Protein AF-0000000082585499 (afdb_homodimer)

Secondary structure (DSSP, 8-state):
-HHHHHHHHHHHHHHHHHHHHHHHHHTT----HHHHHHHHT--HHHHHHH-SSHHHHHHHHHHHHHHHHHHHH--HHHHHHTHHHHHHHHHHHTHHHHHHHHHTT-THHHHHHHHHHHS-TT--HHHHHHHHHHHHHHHHHHHHHHHTTT-S-HHHHHHHHHHHHHHHH--/-HHHHHHHHHHHHHHHHHHHHHHHHHTT----HHHHHHHHT--HHHHHHH-SSHHHHHHHHHHHHHHHHHHHH--HHHHHHTHHHHHHHHHHHTHHHHHHHHHTT-THHHHHHHHHHHS-TT--HHHHHHHHHHHHHHHHHHHHHHHTTT-S-HHHHHHHHHHHHHHHH--

InterPro domains:
  IPR007737 Mga helix-turn-helix domain [PF05043] (6-58)
  IPR009057 Homedomain-like superfamily [SSF46689] (12-69)

Structure (mmCIF, N/CA/C/O backbone):
data_AF-0000000082585499-model_v1
#
loop_
_entity.id
_entity.type
_entity.pdbx_description
1 polymer 'TetR/AcrR family transcriptional regulator'
#
loop_
_atom_site.group_PDB
_atom_site.id
_atom_site.type_symbol
_atom_site.label_atom_id
_atom_site.label_alt_id
_atom_site.label_comp_id
_atom_site.label_asym_id
_atom_site.label_entity_id
_atom_site.label_seq_id
_atom_site.pdbx_PDB_ins_code
_atom_site.Cartn_x
_atom_site.Cartn_y
_atom_site.Cartn_z
_atom_site.occupancy
_atom_site.B_iso_or_equiv
_atom_site.auth_seq_id
_atom_site.auth_comp_id
_atom_site.auth_asym_id
_atom_site.auth_atom_id
_atom_site.pdbx_PDB_model_num
ATOM 1 N N . MET A 1 1 ? -2.586 37.562 -11.312 1 49.62 1 MET A N 1
ATOM 2 C CA . MET A 1 1 ? -3.148 37.781 -9.984 1 49.62 1 MET A CA 1
ATOM 3 C C . MET A 1 1 ? -4.379 36.906 -9.773 1 49.62 1 MET A C 1
ATOM 5 O O . MET A 1 1 ? -4.637 36.438 -8.664 1 49.62 1 MET A O 1
ATOM 9 N N . LYS A 1 2 ? -5.168 36.781 -10.891 1 56.84 2 LYS A N 1
ATOM 10 C CA . LYS A 1 2 ? -6.395 36 -10.844 1 56.84 2 LYS A CA 1
ATOM 11 C C . LYS A 1 2 ? -6.09 34.5 -10.672 1 56.84 2 LYS A C 1
ATOM 13 O O . LYS A 1 2 ? -6.77 33.812 -9.914 1 56.84 2 LYS A O 1
ATOM 18 N N . ASN A 1 3 ? -5.012 34.188 -11.078 1 61.19 3 ASN A N 1
ATOM 19 C CA . ASN A 1 3 ? -4.637 32.75 -11.078 1 61.19 3 ASN A CA 1
ATOM 20 C C . ASN A 1 3 ? -4.105 32.344 -9.711 1 61.19 3 ASN A C 1
ATOM 22 O O . ASN A 1 3 ? -4.398 31.234 -9.25 1 61.19 3 ASN A O 1
ATOM 26 N N . LYS A 1 4 ? -3.447 33.219 -9.047 1 66.44 4 LYS A N 1
ATOM 27 C CA . LYS A 1 4 ? -2.922 32.938 -7.711 1 66.44 4 LYS A CA 1
ATOM 28 C C . LYS A 1 4 ? -4.035 32.938 -6.668 1 66.44 4 LYS A C 1
ATOM 30 O O . LYS A 1 4 ? -4.059 32.125 -5.762 1 66.44 4 LYS A O 1
ATOM 35 N N . ARG A 1 5 ? -4.84 33.906 -6.746 1 65.88 5 ARG A N 1
ATOM 36 C CA . ARG A 1 5 ? -5.98 34 -5.84 1 65.88 5 ARG A CA 1
ATOM 37 C C . ARG A 1 5 ? -6.863 32.781 -5.938 1 65.88 5 ARG A C 1
ATOM 39 O O . ARG A 1 5 ? -7.309 32.25 -4.922 1 65.88 5 ARG A O 1
ATOM 46 N N . ASN A 1 6 ? -7.086 32.375 -7.199 1 67.5 6 ASN A N 1
ATOM 47 C CA . ASN A 1 6 ? -7.871 31.156 -7.414 1 67.5 6 ASN A CA 1
ATOM 48 C C . ASN A 1 6 ? -7.199 29.938 -6.801 1 67.5 6 ASN A C 1
ATOM 50 O O . ASN A 1 6 ? -7.867 29.062 -6.23 1 67.5 6 ASN A O 1
ATOM 54 N N . GLU A 1 7 ? -5.926 29.984 -6.992 1 71.75 7 GLU A N 1
ATOM 55 C CA . GLU A 1 7 ? -5.16 28.891 -6.406 1 71.75 7 GLU A CA 1
ATOM 56 C C . GLU A 1 7 ? -5.219 28.938 -4.879 1 71.75 7 GLU A C 1
ATOM 58 O O . GLU A 1 7 ? -5.328 27.891 -4.227 1 71.75 7 GLU A O 1
ATOM 63 N N . ASP A 1 8 ? -5.18 30.125 -4.434 1 74.06 8 ASP A N 1
ATOM 64 C CA . ASP A 1 8 ? -5.262 30.312 -2.988 1 74.06 8 ASP A CA 1
ATOM 65 C C . ASP A 1 8 ? -6.637 29.906 -2.459 1 74.06 8 ASP A C 1
ATOM 67 O O . ASP A 1 8 ? -6.738 29.266 -1.407 1 74.06 8 ASP A O 1
ATOM 71 N N . LEU A 1 9 ? -7.637 30.312 -3.117 1 72.69 9 LEU A N 1
ATOM 72 C CA . LEU A 1 9 ? -8.992 29.938 -2.734 1 72.69 9 LEU A CA 1
ATOM 73 C C . LEU A 1 9 ? -9.195 28.438 -2.816 1 72.69 9 LEU A C 1
ATOM 75 O O . LEU A 1 9 ? -9.844 27.844 -1.953 1 72.69 9 LEU A O 1
ATOM 79 N N . ASN A 1 10 ? -8.641 27.938 -3.812 1 80.62 10 ASN A N 1
ATOM 80 C CA . ASN A 1 10 ? -8.711 26.484 -3.957 1 80.62 10 ASN A CA 1
ATOM 81 C C . ASN A 1 10 ? -8.008 25.766 -2.809 1 80.62 10 ASN A C 1
ATOM 83 O O . ASN A 1 10 ? -8.516 24.766 -2.289 1 80.62 10 ASN A O 1
ATOM 87 N N . ASN A 1 11 ? -6.996 26.438 -2.426 1 89.12 11 ASN A N 1
ATOM 88 C CA . ASN A 1 11 ? -6.246 25.828 -1.334 1 89.12 11 ASN A CA 1
ATOM 89 C C . ASN A 1 11 ? -7 25.922 -0.012 1 89.12 11 ASN A C 1
ATOM 91 O O . ASN A 1 11 ? -7.008 24.969 0.773 1 89.12 11 ASN A O 1
ATOM 95 N N . LEU A 1 12 ? -7.695 27.016 0.136 1 93 12 LEU A N 1
ATOM 96 C CA . LEU A 1 12 ? -8.469 27.188 1.36 1 93 12 LEU A CA 1
ATOM 97 C C . LEU A 1 12 ? -9.641 26.219 1.4 1 93 12 LEU A C 1
ATOM 99 O O . LEU A 1 12 ? -9.953 25.656 2.453 1 93 12 LEU A O 1
ATOM 103 N N . THR A 1 13 ? -10.281 26.078 0.293 1 96.62 13 THR A N 1
ATOM 104 C CA . THR A 1 13 ? -11.398 25.141 0.199 1 96.62 13 THR A CA 1
ATOM 105 C C . THR A 1 13 ? -10.938 23.719 0.454 1 96.62 13 THR A C 1
ATOM 107 O O . THR A 1 13 ? -11.547 22.984 1.238 1 96.62 13 THR A O 1
ATOM 110 N N . LYS A 1 14 ? -9.852 23.375 -0.131 1 97.81 14 LYS A N 1
ATOM 111 C CA . LYS A 1 14 ? -9.305 22.031 0.065 1 97.81 14 LYS A CA 1
ATOM 112 C C . LYS A 1 14 ? -8.938 21.797 1.527 1 97.81 14 LYS A C 1
ATOM 114 O O . LYS A 1 14 ? -9.195 20.719 2.072 1 97.81 14 LYS A O 1
ATOM 119 N N . GLU A 1 15 ? -8.359 22.797 2.053 1 97.81 15 GLU A N 1
ATOM 120 C CA . GLU A 1 15 ? -7.969 22.688 3.455 1 97.81 15 GLU A CA 1
ATOM 121 C C . GLU A 1 15 ? -9.195 22.531 4.355 1 97.81 15 GLU A C 1
ATOM 123 O O . GLU A 1 15 ? -9.195 21.703 5.27 1 97.81 15 GLU A O 1
ATOM 128 N N . SER A 1 16 ? -10.227 23.281 4.051 1 98 16 SER A N 1
ATOM 129 C CA . SER A 1 16 ? -11.445 23.219 4.852 1 98 16 SER A CA 1
ATOM 130 C C . SER A 1 16 ? -12.109 21.859 4.73 1 98 16 SER A C 1
ATOM 132 O O . SER A 1 16 ? -12.531 21.281 5.734 1 98 16 SER A O 1
ATOM 134 N N . ILE A 1 17 ? -12.133 21.344 3.578 1 98.38 17 ILE A N 1
ATOM 135 C CA . ILE A 1 17 ? -12.766 20.062 3.324 1 98.38 17 ILE A CA 1
ATOM 136 C C . ILE A 1 17 ? -11.961 18.953 3.998 1 98.38 17 ILE A C 1
ATOM 138 O O . ILE A 1 17 ? -12.523 18.078 4.676 1 98.38 17 ILE A O 1
ATOM 142 N N . SER A 1 18 ? -10.695 19.016 3.85 1 98.31 18 SER A N 1
ATOM 143 C CA . SER A 1 18 ? -9.844 17.969 4.402 1 98.31 18 SER A CA 1
ATOM 144 C C . SER A 1 18 ? -9.867 17.984 5.926 1 98.31 18 SER A C 1
ATOM 146 O O . SER A 1 18 ? -9.875 16.938 6.566 1 98.31 18 SER A O 1
ATOM 148 N N . LEU A 1 19 ? -9.867 19.188 6.48 1 97.75 19 LEU A N 1
ATOM 149 C CA . LEU A 1 19 ? -9.969 19.312 7.934 1 97.75 19 LEU A CA 1
ATOM 150 C C . LEU A 1 19 ? -11.32 18.797 8.43 1 97.75 19 LEU A C 1
ATOM 152 O O . LEU A 1 19 ? -11.391 18.141 9.477 1 97.75 19 LEU A O 1
ATOM 156 N N . ALA A 1 20 ? -12.344 19.078 7.727 1 97.62 20 ALA A N 1
ATOM 157 C CA . ALA A 1 20 ? -13.672 18.578 8.078 1 97.62 20 ALA A CA 1
ATOM 158 C C . ALA A 1 20 ? -13.703 17.047 8.078 1 97.62 20 ALA A C 1
ATOM 160 O O . ALA A 1 20 ? -14.219 16.438 9.016 1 97.62 20 ALA A O 1
ATOM 161 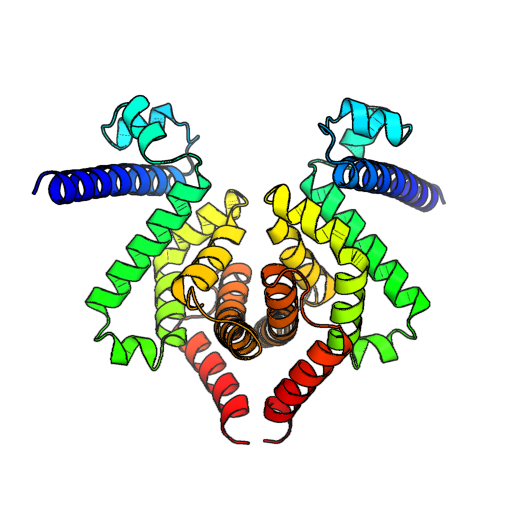N N . TYR A 1 21 ? -13.203 16.453 7.059 1 97.56 21 TYR A N 1
ATOM 162 C CA . TYR A 1 21 ? -13.156 14.992 6.977 1 97.56 21 TYR A CA 1
ATOM 163 C C . TYR A 1 21 ? -12.359 14.406 8.133 1 97.56 21 TYR A C 1
ATOM 165 O O . TYR A 1 21 ? -12.781 13.422 8.75 1 97.56 21 TYR A O 1
ATOM 173 N N . TYR A 1 22 ? -11.227 15.062 8.375 1 96.94 22 TYR A N 1
ATOM 174 C CA . TYR A 1 22 ? -10.367 14.648 9.477 1 96.94 22 TYR A CA 1
ATOM 175 C C . TYR A 1 22 ? -11.141 14.617 10.789 1 96.94 22 TYR A C 1
ATOM 177 O O . TYR A 1 22 ? -11.094 13.625 11.516 1 96.94 22 TYR A O 1
ATOM 185 N N . LYS A 1 23 ? -11.844 15.641 11.047 1 96.81 23 LYS A N 1
ATOM 186 C CA . LYS A 1 23 ? -12.594 15.758 12.297 1 96.81 23 LYS A CA 1
ATOM 187 C C . LYS A 1 23 ? -13.711 14.719 12.367 1 96.81 23 LYS A C 1
ATOM 189 O O . LYS A 1 23 ? -13.922 14.102 13.414 1 96.81 23 LYS A O 1
ATOM 194 N N . LEU A 1 24 ? -14.375 14.516 11.297 1 96.38 24 LEU A N 1
ATOM 195 C CA . LEU A 1 24 ? -15.445 13.531 11.25 1 96.38 24 LEU A CA 1
ATOM 196 C C . LEU A 1 24 ? -14.898 12.125 11.445 1 96.38 24 LEU A C 1
ATOM 198 O O . LEU A 1 24 ? -15.508 11.305 12.141 1 96.38 24 LEU A O 1
ATOM 202 N N . LEU A 1 25 ? -13.82 11.883 10.844 1 95.75 25 LEU A N 1
ATOM 203 C CA . LEU A 1 25 ? -13.195 10.57 10.945 1 95.75 25 LEU A CA 1
ATOM 204 C C . LEU A 1 25 ? -12.805 10.266 12.391 1 95.75 25 LEU A C 1
ATOM 206 O O . LEU A 1 25 ? -13.023 9.148 12.867 1 95.75 25 LEU A O 1
ATOM 210 N N . LEU A 1 26 ? -12.266 11.203 13.023 1 95.25 26 LEU A N 1
ATOM 211 C CA . LEU A 1 26 ? -11.828 11.016 14.406 1 95.25 26 LEU A CA 1
ATOM 212 C C . LEU A 1 26 ? -13.023 10.781 15.32 1 95.25 26 LEU A C 1
ATOM 214 O O . LEU A 1 26 ? -12.914 10.078 16.328 1 95.25 26 LEU A O 1
ATOM 218 N N . GLN A 1 27 ? -14.109 11.312 14.953 1 92.12 27 GLN A N 1
ATOM 219 C CA . GLN A 1 27 ? -15.305 11.203 15.781 1 92.12 27 GLN A CA 1
ATOM 220 C C . GLN A 1 27 ? -16.078 9.922 15.469 1 92.12 27 GLN A C 1
ATOM 222 O O . GLN A 1 27 ? -17.078 9.625 16.125 1 92.12 27 GLN A O 1
ATOM 227 N N . LYS A 1 28 ? -15.531 9.086 14.617 1 80.69 28 LYS A N 1
ATOM 228 C CA . LYS A 1 28 ? -16.125 7.797 14.258 1 80.69 28 LYS A CA 1
ATOM 229 C C . LYS A 1 28 ? -17.594 7.957 13.859 1 80.69 28 LYS A C 1
ATOM 231 O O . LYS A 1 28 ? -18.438 7.145 14.242 1 80.69 28 LYS A O 1
ATOM 236 N N . GLU A 1 29 ? -17.844 8.969 13.172 1 76.5 29 GLU A N 1
ATOM 237 C CA . GLU A 1 29 ? -19.188 9.234 12.68 1 76.5 29 GLU A CA 1
ATOM 238 C C . GLU A 1 29 ? -19.391 8.688 11.273 1 76.5 29 GLU A C 1
ATOM 240 O O . GLU A 1 29 ? -18.422 8.312 10.602 1 76.5 29 GLU A O 1
ATOM 245 N N . ASP A 1 30 ? -20.688 8.383 11.07 1 86.44 30 ASP A N 1
ATOM 246 C CA . ASP A 1 30 ? -21.016 8.133 9.672 1 86.44 30 ASP A CA 1
ATOM 247 C C . ASP A 1 30 ? -20.656 9.344 8.805 1 86.44 30 ASP A C 1
ATOM 249 O O . ASP A 1 30 ? -21.156 10.445 9.047 1 86.44 30 ASP A O 1
ATOM 253 N N . ILE A 1 31 ? -19.703 9.133 8.023 1 92.25 31 ILE A N 1
ATOM 254 C CA . ILE A 1 31 ? -19.234 10.258 7.219 1 92.25 31 ILE A CA 1
ATOM 255 C C . ILE A 1 31 ? -19.938 10.25 5.863 1 92.25 31 ILE A C 1
ATOM 257 O O . ILE A 1 31 ? -19.938 9.234 5.164 1 92.25 31 ILE A O 1
ATOM 261 N N . SER A 1 32 ? -20.656 11.266 5.586 1 94.75 32 SER A N 1
ATOM 262 C CA . SER A 1 32 ? -21.25 11.484 4.277 1 94.75 32 SER A CA 1
ATOM 263 C C . SER A 1 32 ? -20.734 12.773 3.645 1 94.75 32 SER A C 1
ATOM 265 O O . SER A 1 32 ? -20.188 13.633 4.336 1 94.75 32 SER A O 1
ATOM 267 N N . ILE A 1 33 ? -20.938 12.859 2.363 1 96.38 33 ILE A N 1
ATOM 268 C CA . ILE A 1 33 ? -20.531 14.07 1.656 1 96.38 33 ILE A CA 1
ATOM 269 C C . ILE A 1 33 ? -21.297 15.266 2.217 1 96.38 33 ILE A C 1
ATOM 271 O O . ILE A 1 33 ? -20.719 16.344 2.402 1 96.38 33 ILE A O 1
ATOM 275 N N . LYS A 1 34 ? -22.5 15.008 2.473 1 96.56 34 LYS A N 1
ATOM 276 C CA . LYS A 1 34 ? -23.312 16.078 3.051 1 96.56 34 LYS A CA 1
ATOM 277 C C . LYS A 1 34 ? -22.719 16.578 4.363 1 96.56 34 LYS A C 1
ATOM 279 O O . LYS A 1 34 ? -22.578 17.781 4.566 1 96.56 34 LYS A O 1
ATOM 284 N N . LYS A 1 35 ? -22.344 15.727 5.234 1 96.75 35 LYS A N 1
ATOM 285 C CA . LYS A 1 35 ? -21.797 16.078 6.535 1 96.75 35 LYS A CA 1
ATOM 286 C C . LYS A 1 35 ? -20.438 16.781 6.383 1 96.75 35 LYS A C 1
ATOM 288 O O . LYS A 1 35 ? -20.141 17.734 7.109 1 96.75 35 LYS A O 1
ATOM 293 N N . ILE A 1 36 ? -19.672 16.297 5.43 1 97.75 36 ILE A N 1
ATOM 294 C CA . ILE A 1 36 ? -18.375 16.938 5.168 1 97.75 36 ILE A CA 1
ATOM 295 C C . ILE A 1 36 ? -18.594 18.375 4.715 1 97.75 36 ILE A C 1
ATOM 297 O O . ILE A 1 36 ? -17.953 19.297 5.23 1 97.75 36 ILE A O 1
ATOM 301 N N . CYS A 1 37 ? -19.469 18.562 3.789 1 98.06 37 CYS A N 1
ATOM 302 C CA . CYS A 1 37 ? -19.766 19.891 3.254 1 98.06 37 CYS A CA 1
ATOM 303 C C . CYS A 1 37 ? -20.266 20.828 4.348 1 98.06 37 CYS A C 1
ATOM 305 O O . CYS A 1 37 ? -19.812 21.969 4.449 1 98.06 37 CYS A O 1
ATOM 307 N N . GLU A 1 38 ? -21.172 20.344 5.145 1 97.5 38 GLU A N 1
ATOM 308 C CA . GLU A 1 38 ? -21.719 21.125 6.238 1 97.5 38 GLU A CA 1
ATOM 309 C C . GLU A 1 38 ? -20.641 21.562 7.215 1 97.5 38 GLU A C 1
ATOM 311 O O . GLU A 1 38 ? -20.562 22.734 7.605 1 97.5 38 GLU A O 1
ATOM 316 N N . LYS A 1 39 ? -19.812 20.688 7.559 1 96.81 39 LYS A N 1
ATOM 317 C CA . LYS A 1 39 ? -18.75 20.969 8.516 1 96.81 39 LYS A CA 1
ATOM 318 C C . LYS A 1 39 ? -17.703 21.922 7.922 1 96.81 39 LYS A C 1
ATOM 320 O O . LYS A 1 39 ? -17.141 22.766 8.625 1 96.81 39 LYS A O 1
ATOM 325 N N . ALA A 1 40 ? -17.422 21.703 6.664 1 97.94 40 ALA A N 1
ATOM 326 C CA . ALA A 1 40 ? -16.406 22.5 5.973 1 97.94 40 ALA A CA 1
ATOM 327 C C . ALA A 1 40 ? -16.969 23.875 5.602 1 97.94 40 ALA A C 1
ATOM 329 O O . ALA A 1 40 ? -16.203 24.797 5.293 1 97.94 40 ALA A O 1
ATOM 330 N N . GLY A 1 41 ? -18.219 24 5.547 1 97.94 41 GLY A N 1
ATOM 331 C CA . GLY A 1 41 ? -18.859 25.25 5.148 1 97.94 41 GLY A CA 1
ATOM 332 C C . GLY A 1 41 ? -18.766 25.516 3.656 1 97.94 41 GLY A C 1
ATOM 333 O O . GLY A 1 41 ? -18.484 26.641 3.236 1 97.94 41 GLY A O 1
ATOM 334 N N . VAL A 1 42 ? -18.906 24.453 2.908 1 97.88 42 VAL A N 1
ATOM 335 C CA . VAL A 1 42 ? -18.812 24.609 1.46 1 97.88 42 VAL A CA 1
ATOM 336 C C . VAL A 1 42 ? -20.016 23.938 0.793 1 97.88 42 VAL A C 1
ATOM 338 O O . VAL A 1 42 ? -20.703 23.125 1.409 1 97.88 42 VAL A O 1
ATOM 341 N N . SER A 1 43 ? -20.234 24.297 -0.45 1 97 43 SER A N 1
ATOM 342 C CA . SER A 1 43 ? -21.297 23.656 -1.223 1 97 43 SER A CA 1
ATOM 343 C C . SER A 1 43 ? -20.859 22.312 -1.766 1 97 43 SER A C 1
ATOM 345 O O . SER A 1 43 ? -19.656 22.031 -1.877 1 97 43 SER A O 1
ATOM 347 N N . ARG A 1 44 ? -21.906 21.516 -2.109 1 96.69 44 ARG A N 1
ATOM 348 C CA . ARG A 1 44 ? -21.625 20.25 -2.771 1 96.69 44 ARG A CA 1
ATOM 349 C C . ARG A 1 44 ? -20.859 20.453 -4.07 1 96.69 44 ARG A C 1
ATOM 351 O O . ARG A 1 44 ? -19.953 19.703 -4.391 1 96.69 44 ARG A O 1
ATOM 358 N N . ASN A 1 45 ? -21.141 21.469 -4.746 1 97 45 ASN A N 1
ATOM 359 C CA . ASN A 1 45 ? -20.453 21.797 -5.992 1 97 45 ASN A CA 1
ATOM 360 C C . ASN A 1 45 ? -18.969 22.094 -5.754 1 97 45 ASN A C 1
ATOM 362 O O . ASN A 1 45 ? -18.109 21.609 -6.496 1 97 45 ASN A O 1
ATOM 366 N N . ALA A 1 46 ? -18.766 22.891 -4.777 1 96.75 46 ALA A N 1
ATOM 367 C CA . ALA A 1 46 ? -17.375 23.203 -4.414 1 96.75 46 ALA A CA 1
ATOM 368 C C . ALA A 1 46 ? -16.609 21.938 -4.031 1 96.75 46 ALA A C 1
ATOM 370 O O . ALA A 1 46 ? -15.438 21.781 -4.371 1 96.75 46 ALA A O 1
ATOM 371 N N . TYR A 1 47 ? -17.328 21.047 -3.291 1 97.81 47 TYR A N 1
ATOM 372 C CA . TYR A 1 47 ? -16.719 19.781 -2.914 1 97.81 47 TYR A CA 1
ATOM 373 C C . TYR A 1 47 ? -16.219 19.031 -4.141 1 97.81 47 TYR A C 1
ATOM 375 O O . TYR A 1 47 ? -15.047 18.656 -4.211 1 97.81 47 TYR A O 1
ATOM 383 N N . TYR A 1 48 ? -16.984 18.891 -5.141 1 96.94 48 TYR A N 1
ATOM 384 C CA . TYR A 1 48 ? -16.672 18.062 -6.293 1 96.94 48 TYR A CA 1
ATOM 385 C C . TYR A 1 48 ? -15.711 18.766 -7.234 1 96.94 48 TYR A C 1
ATOM 387 O O . TYR A 1 48 ? -15.039 18.125 -8.047 1 96.94 48 TYR A O 1
ATOM 395 N N . ARG A 1 49 ? -15.586 20.047 -7.141 1 97.06 49 ARG A N 1
ATOM 396 C CA . ARG A 1 49 ? -14.594 20.797 -7.898 1 97.06 49 ARG A CA 1
ATOM 397 C C . ARG A 1 49 ? -13.188 20.547 -7.367 1 97.06 49 ARG A C 1
ATOM 399 O O . ARG A 1 49 ? -12.203 20.656 -8.109 1 97.06 49 ARG A O 1
ATOM 406 N N . ASN A 1 50 ? -13.148 20.125 -6.113 1 97.62 50 ASN A N 1
ATOM 407 C CA . ASN A 1 50 ? -11.844 20.062 -5.469 1 97.62 50 ASN A CA 1
ATOM 408 C C . ASN A 1 50 ? -11.406 18.609 -5.25 1 97.62 50 ASN A C 1
ATOM 410 O O . ASN A 1 50 ? -10.211 18.312 -5.273 1 97.62 50 ASN A O 1
ATOM 414 N N . PHE A 1 51 ? -12.336 17.781 -4.973 1 97.94 51 PHE A N 1
ATOM 415 C CA . PHE A 1 51 ? -12 16.391 -4.699 1 97.94 51 PHE A CA 1
ATOM 416 C C . PHE A 1 51 ? -12.93 15.453 -5.457 1 97.94 51 PHE A C 1
ATOM 418 O O . PHE A 1 51 ? -14.125 15.719 -5.59 1 97.94 51 PHE A O 1
ATOM 425 N N . GLU A 1 52 ? -12.266 14.328 -5.859 1 95.88 52 GLU A N 1
ATOM 426 C CA . GLU A 1 52 ? -13.031 13.328 -6.586 1 95.88 52 GLU A CA 1
ATOM 427 C C . GLU A 1 52 ? -13.375 12.141 -5.691 1 95.88 52 GLU A C 1
ATOM 429 O O . GLU A 1 52 ? -14.234 11.328 -6.027 1 95.88 52 GLU A O 1
ATOM 434 N N . SER A 1 53 ? -12.672 12.023 -4.586 1 95.31 53 SER A N 1
ATOM 435 C CA . SER A 1 53 ? -12.867 10.883 -3.695 1 95.31 53 SER A CA 1
ATOM 436 C C . SER A 1 53 ? -12.375 11.188 -2.285 1 95.31 53 SER A C 1
ATOM 438 O O . SER A 1 53 ? -11.602 12.125 -2.082 1 95.31 53 SER A O 1
ATOM 440 N N . VAL A 1 54 ? -12.797 10.406 -1.406 1 95.12 54 VAL A N 1
ATOM 441 C CA . VAL A 1 54 ? -12.352 10.531 -0.021 1 95.12 54 VAL A CA 1
ATOM 442 C C . VAL A 1 54 ? -10.859 10.227 0.074 1 95.12 54 VAL A C 1
ATOM 444 O O . VAL A 1 54 ? -10.148 10.828 0.881 1 95.12 54 VAL A O 1
ATOM 447 N N . ASP A 1 55 ? -10.367 9.398 -0.772 1 96.94 55 ASP A N 1
ATOM 448 C CA . ASP A 1 55 ? -8.938 9.109 -0.803 1 96.94 55 ASP A CA 1
ATOM 449 C C . ASP A 1 55 ? -8.125 10.375 -1.067 1 96.94 55 ASP A C 1
ATOM 451 O O . ASP A 1 55 ? -7.113 10.617 -0.409 1 96.94 55 ASP A O 1
ATOM 455 N N . GLU A 1 56 ? -8.594 11.156 -1.959 1 97.62 56 GLU A N 1
ATOM 456 C CA . GLU A 1 56 ? -7.895 12.398 -2.289 1 97.62 56 GLU A CA 1
ATOM 457 C C . GLU A 1 56 ? -7.898 13.367 -1.109 1 97.62 56 GLU A C 1
ATOM 459 O O . GLU A 1 56 ? -6.926 14.094 -0.892 1 97.62 56 GLU A O 1
ATOM 464 N N . ILE A 1 57 ? -8.977 13.32 -0.409 1 98.12 57 ILE A N 1
ATOM 465 C CA . ILE A 1 57 ? -9.094 14.195 0.758 1 98.12 57 ILE A CA 1
ATOM 466 C C . ILE A 1 57 ? -8.055 13.789 1.804 1 98.12 57 ILE A C 1
ATOM 468 O O . ILE A 1 57 ? -7.32 14.641 2.316 1 98.12 57 ILE A O 1
ATOM 472 N N . ILE A 1 58 ? -7.992 12.5 2.029 1 98.12 58 ILE A N 1
ATOM 473 C CA . ILE A 1 58 ? -7.125 11.977 3.078 1 98.12 58 ILE A CA 1
ATOM 474 C C . ILE A 1 58 ? -5.664 12.227 2.707 1 98.12 58 ILE A C 1
ATOM 476 O O . ILE A 1 58 ? -4.883 12.719 3.527 1 98.12 58 ILE A O 1
ATOM 480 N N . ILE A 1 59 ? -5.312 11.945 1.494 1 97.94 59 ILE A N 1
ATOM 481 C CA . ILE A 1 59 ? -3.926 12.125 1.073 1 97.94 59 ILE A CA 1
ATOM 482 C C . ILE A 1 59 ? -3.553 13.602 1.134 1 97.94 59 ILE A C 1
ATOM 484 O O . ILE A 1 59 ? -2.439 13.953 1.534 1 97.94 59 ILE A O 1
ATOM 488 N N . TYR A 1 60 ? -4.438 14.438 0.723 1 97.88 60 TYR A N 1
ATOM 489 C CA . TYR A 1 60 ? -4.188 15.867 0.819 1 97.88 60 TYR A CA 1
ATOM 490 C C . TYR A 1 60 ? -3.9 16.281 2.26 1 97.88 60 TYR A C 1
ATOM 492 O O . TYR A 1 60 ? -2.938 17 2.525 1 97.88 60 TYR A O 1
ATOM 500 N N . TYR A 1 61 ? -4.711 15.82 3.131 1 98.19 61 TYR A N 1
ATOM 501 C CA . TYR A 1 61 ? -4.562 16.203 4.531 1 98.19 61 TYR A CA 1
ATOM 502 C C . TYR A 1 61 ? -3.258 15.672 5.109 1 98.19 61 TYR A C 1
ATOM 504 O O . TYR A 1 61 ? -2.572 16.375 5.855 1 98.19 61 TYR A O 1
ATOM 512 N N . LEU A 1 62 ? -2.926 14.461 4.805 1 98.19 62 LEU A N 1
ATOM 513 C CA . LEU A 1 62 ? -1.667 13.875 5.254 1 98.19 62 LEU A CA 1
ATOM 514 C C . LEU A 1 62 ? -0.481 14.711 4.781 1 98.19 62 LEU A C 1
ATOM 516 O O . LEU A 1 62 ? 0.441 14.984 5.555 1 98.19 62 LEU A O 1
ATOM 520 N N . ILE A 1 63 ? -0.535 15.109 3.576 1 97.75 63 ILE A N 1
ATOM 521 C CA . ILE A 1 63 ? 0.553 15.883 2.992 1 97.75 63 ILE A CA 1
ATOM 522 C C . ILE A 1 63 ? 0.602 17.266 3.635 1 97.75 63 ILE A C 1
ATOM 524 O O . ILE A 1 63 ? 1.682 17.781 3.949 1 97.75 63 ILE A O 1
ATOM 528 N N . LEU A 1 64 ? -0.554 17.859 3.844 1 97.25 64 LEU A N 1
ATOM 529 C CA . LEU A 1 64 ? -0.643 19.156 4.508 1 97.25 64 LEU A CA 1
ATOM 530 C C . LEU A 1 64 ? -0.042 19.078 5.906 1 97.25 64 LEU A C 1
ATOM 532 O O . LEU A 1 64 ? 0.746 19.953 6.289 1 97.25 64 LEU A O 1
ATOM 536 N N . LYS A 1 65 ? -0.37 18.062 6.629 1 97.38 65 LYS A N 1
ATOM 537 C CA . LYS A 1 65 ? 0.134 17.906 7.988 1 97.38 65 LYS A CA 1
ATOM 538 C C . LYS A 1 65 ? 1.641 17.672 7.992 1 97.38 65 LYS A C 1
ATOM 540 O O . LYS A 1 65 ? 2.352 18.156 8.867 1 97.38 65 LYS A O 1
ATOM 545 N N . TRP A 1 66 ? 2.111 16.906 7.066 1 97.56 66 TRP A N 1
ATOM 546 C CA . TRP A 1 66 ? 3.549 16.688 6.934 1 97.56 66 TRP A CA 1
ATOM 547 C C . TRP A 1 66 ? 4.273 17.984 6.625 1 97.56 66 TRP A C 1
ATOM 549 O O . TRP A 1 66 ? 5.309 18.281 7.227 1 97.56 66 TRP A O 1
ATOM 559 N N . ALA A 1 67 ? 3.705 18.734 5.738 1 96.25 67 ALA A N 1
ATOM 560 C CA . ALA A 1 67 ? 4.293 20.016 5.395 1 96.25 67 ALA A CA 1
ATOM 561 C C . ALA A 1 67 ? 4.355 20.938 6.613 1 96.25 67 ALA A C 1
ATOM 563 O O . ALA A 1 67 ? 5.367 21.609 6.844 1 96.25 67 ALA A O 1
ATOM 564 N N . ASN A 1 68 ? 3.285 20.969 7.297 1 96.5 68 ASN A N 1
ATOM 565 C CA . ASN A 1 68 ? 3.252 21.766 8.516 1 96.5 68 ASN A CA 1
ATOM 566 C C . ASN A 1 68 ? 4.305 21.297 9.523 1 96.5 68 ASN A C 1
ATOM 568 O O . ASN A 1 68 ? 4.961 22.125 10.164 1 96.5 68 ASN A O 1
ATOM 572 N N . TYR A 1 69 ? 4.434 20 9.664 1 96.75 69 TYR A N 1
ATOM 573 C CA . TYR A 1 69 ? 5.461 19.438 10.539 1 96.75 69 TYR A CA 1
ATOM 574 C C . TYR A 1 69 ? 6.844 19.938 10.133 1 96.75 69 TYR A C 1
ATOM 576 O O . TYR A 1 69 ? 7.625 20.375 10.977 1 96.75 69 TYR A O 1
ATOM 584 N N . CYS A 1 70 ? 7.145 19.859 8.891 1 96.62 70 CYS A N 1
ATOM 585 C CA . CYS A 1 70 ? 8.461 20.219 8.375 1 96.62 70 CYS A CA 1
ATOM 586 C C . CYS A 1 70 ? 8.742 21.703 8.602 1 96.62 70 CYS A C 1
ATOM 588 O O . CYS A 1 70 ? 9.883 22.078 8.898 1 96.62 70 CYS A O 1
ATOM 590 N N . GLU A 1 71 ? 7.758 22.516 8.461 1 95.5 71 GLU A N 1
ATOM 591 C CA . GLU A 1 71 ? 7.914 23.953 8.656 1 95.5 71 GLU A CA 1
ATOM 592 C C . GLU A 1 71 ? 8.312 24.281 10.086 1 95.5 71 GLU A C 1
ATOM 594 O O . GLU A 1 71 ? 9.016 25.266 10.336 1 95.5 71 GLU A O 1
ATOM 599 N N . ASN A 1 72 ? 7.949 23.453 10.984 1 95.62 72 ASN A N 1
ATOM 600 C CA . ASN A 1 72 ? 8.156 23.734 12.406 1 95.62 72 ASN A CA 1
ATOM 601 C C . ASN A 1 72 ? 9.367 22.969 12.953 1 95.62 72 ASN A C 1
ATOM 603 O O . ASN A 1 72 ? 9.891 23.328 14.008 1 95.62 72 ASN A O 1
ATOM 607 N N . ALA A 1 73 ? 9.75 21.953 12.273 1 94.06 73 ALA A N 1
ATOM 608 C CA . ALA A 1 73 ? 10.742 21.047 12.82 1 94.06 73 ALA A CA 1
ATOM 609 C C . ALA A 1 73 ? 12.164 21.531 12.516 1 94.06 73 ALA A C 1
ATOM 611 O O . ALA A 1 73 ? 13.109 21.188 13.227 1 94.06 73 ALA A O 1
ATOM 612 N N . GLY A 1 74 ? 12.438 22.172 11.367 1 91.56 74 GLY A N 1
ATOM 613 C CA . GLY A 1 74 ? 13.758 22.641 10.984 1 91.56 74 GLY A CA 1
ATOM 614 C C . GLY A 1 74 ? 13.836 23.078 9.539 1 91.56 74 GLY A C 1
ATOM 615 O O . GLY A 1 74 ? 12.812 23.25 8.875 1 91.56 74 GLY A O 1
ATOM 616 N N . THR A 1 75 ? 15.102 23.281 9.141 1 93.94 75 THR A N 1
ATOM 617 C CA . THR A 1 75 ? 15.32 23.641 7.742 1 93.94 75 THR A CA 1
ATOM 618 C C . THR A 1 75 ? 15.102 22.422 6.832 1 93.94 75 THR A C 1
ATOM 620 O O . THR A 1 75 ? 15.172 21.281 7.289 1 93.94 75 THR A O 1
ATOM 623 N N . GLU A 1 76 ? 14.906 22.75 5.648 1 91.62 76 GLU A N 1
ATOM 624 C CA . GLU A 1 76 ? 14.75 21.688 4.66 1 91.62 76 GLU A CA 1
ATOM 625 C C . GLU A 1 76 ? 15.938 20.719 4.695 1 91.62 76 GLU A C 1
ATOM 627 O O . GLU A 1 76 ? 15.758 19.5 4.594 1 91.62 76 GLU A O 1
ATOM 632 N N . THR A 1 77 ? 17.078 21.266 4.836 1 93 77 THR A N 1
ATOM 633 C CA . THR A 1 77 ? 18.312 20.469 4.859 1 93 77 THR A CA 1
ATOM 634 C C . THR A 1 77 ? 18.344 19.578 6.098 1 93 77 THR A C 1
ATOM 636 O O . THR A 1 77 ? 18.703 18.406 6.012 1 93 77 THR A O 1
ATOM 639 N N . GLU A 1 78 ? 17.969 20.109 7.145 1 93.19 78 GLU A N 1
ATOM 640 C CA . GLU A 1 78 ? 17.938 19.344 8.391 1 93.19 78 GLU A CA 1
ATOM 641 C C . GLU A 1 78 ? 16.953 18.172 8.305 1 93.19 78 GLU A C 1
ATOM 643 O O . GLU A 1 78 ? 17.266 17.062 8.734 1 93.19 78 GLU A O 1
ATOM 648 N N . ILE A 1 79 ? 15.836 18.469 7.809 1 93.94 79 ILE A N 1
ATOM 649 C CA . ILE A 1 79 ? 14.805 17.453 7.691 1 93.94 79 ILE A CA 1
ATOM 650 C C . ILE A 1 79 ? 15.242 16.375 6.695 1 93.94 79 ILE A C 1
ATOM 652 O O . ILE A 1 79 ? 15.141 15.18 6.98 1 9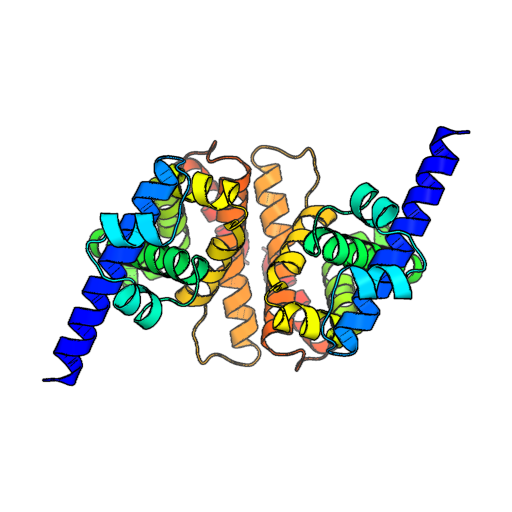3.94 79 ILE A O 1
ATOM 656 N N . SER A 1 80 ? 15.805 16.797 5.605 1 91.81 80 SER A N 1
ATOM 657 C CA . SER A 1 80 ? 16.234 15.875 4.562 1 91.81 80 SER A CA 1
ATOM 658 C C . SER A 1 80 ? 17.344 14.961 5.055 1 91.81 80 SER A C 1
ATOM 660 O O . SER A 1 80 ? 17.438 13.797 4.648 1 91.81 80 SER A O 1
ATOM 662 N N . ASN A 1 81 ? 18.219 15.406 5.93 1 91.38 81 ASN A N 1
ATOM 663 C CA . ASN A 1 81 ? 19.359 14.648 6.441 1 91.38 81 ASN A CA 1
ATOM 664 C C . ASN A 1 81 ? 18.922 13.562 7.418 1 91.38 81 ASN A C 1
ATOM 666 O O . ASN A 1 81 ? 19.672 12.617 7.68 1 91.38 81 ASN A O 1
ATOM 670 N N . ASP A 1 82 ? 17.719 13.742 7.883 1 94.19 82 ASP A N 1
ATOM 671 C CA . ASP A 1 82 ? 17.203 12.789 8.852 1 94.19 82 ASP A CA 1
ATOM 672 C C . ASP A 1 82 ? 15.695 12.586 8.664 1 94.19 82 ASP A C 1
ATOM 674 O O . ASP A 1 82 ? 14.93 12.617 9.633 1 94.19 82 ASP A O 1
ATOM 678 N N . VAL A 1 83 ? 15.297 12.422 7.484 1 96.06 83 VAL A N 1
ATOM 679 C CA . VAL A 1 83 ? 13.883 12.422 7.137 1 96.06 83 VAL A CA 1
ATOM 680 C C . VAL A 1 83 ? 13.18 11.258 7.824 1 96.06 83 VAL A C 1
ATOM 682 O O . VAL A 1 83 ? 12.031 11.375 8.25 1 96.06 83 VAL A O 1
ATOM 685 N N . GLY A 1 84 ? 13.82 10.086 7.996 1 96.5 84 GLY A N 1
ATOM 686 C CA . GLY A 1 84 ? 13.258 8.93 8.672 1 96.5 84 GLY A CA 1
ATOM 687 C C . GLY A 1 84 ? 12.82 9.227 10.102 1 96.5 84 GLY A C 1
ATOM 688 O O . GLY A 1 84 ? 11.703 8.891 10.492 1 96.5 84 GLY A O 1
ATOM 689 N N . SER A 1 85 ? 13.703 9.906 10.797 1 96.56 85 SER A N 1
ATOM 690 C CA . SER A 1 85 ? 13.398 10.25 12.18 1 96.56 85 SER A CA 1
ATOM 691 C C . SER A 1 85 ? 12.227 11.227 12.258 1 96.56 85 SER A C 1
ATOM 693 O O . SER A 1 85 ? 11.391 11.125 13.164 1 96.56 85 SER A O 1
ATOM 695 N N . HIS A 1 86 ? 12.164 12.141 11.398 1 97.38 86 HIS A N 1
ATOM 696 C CA . HIS A 1 86 ? 11.078 13.117 11.391 1 97.38 86 HIS A CA 1
ATOM 697 C C . HIS A 1 86 ? 9.758 12.469 11.008 1 97.38 86 HIS A C 1
ATOM 699 O O . HIS A 1 86 ? 8.711 12.781 11.586 1 97.38 86 HIS A O 1
ATOM 705 N N . LEU A 1 87 ? 9.812 11.516 10.078 1 98 87 LEU A N 1
ATOM 706 C CA . LEU A 1 87 ? 8.594 10.812 9.688 1 98 87 LEU A CA 1
ATOM 707 C C . LEU A 1 87 ? 8.086 9.938 10.828 1 98 87 LEU A C 1
ATOM 709 O O . LEU A 1 87 ? 6.875 9.836 11.047 1 98 87 LEU A O 1
ATOM 713 N N . ILE A 1 88 ? 9 9.312 11.539 1 97.75 88 ILE A N 1
ATOM 714 C CA . ILE A 1 88 ? 8.609 8.523 12.711 1 97.75 88 ILE A CA 1
ATOM 715 C C . ILE A 1 88 ? 7.863 9.406 13.703 1 97.75 88 ILE A C 1
ATOM 717 O O . ILE A 1 88 ? 6.773 9.055 14.156 1 97.75 88 ILE A O 1
ATOM 721 N N . LYS A 1 89 ? 8.391 10.562 13.961 1 97.62 89 LYS A N 1
ATOM 722 C CA . LYS A 1 89 ? 7.781 11.484 14.906 1 97.62 89 LYS A CA 1
ATOM 723 C C . LYS A 1 89 ? 6.445 12.008 14.383 1 97.62 89 LYS A C 1
ATOM 725 O O . LYS A 1 89 ? 5.469 12.094 15.133 1 97.62 89 LYS A O 1
ATOM 730 N N . TYR A 1 90 ? 6.418 12.344 13.156 1 98.12 90 TYR A N 1
ATOM 731 C CA . TYR A 1 90 ? 5.207 12.836 12.508 1 98.12 90 TYR A CA 1
ATO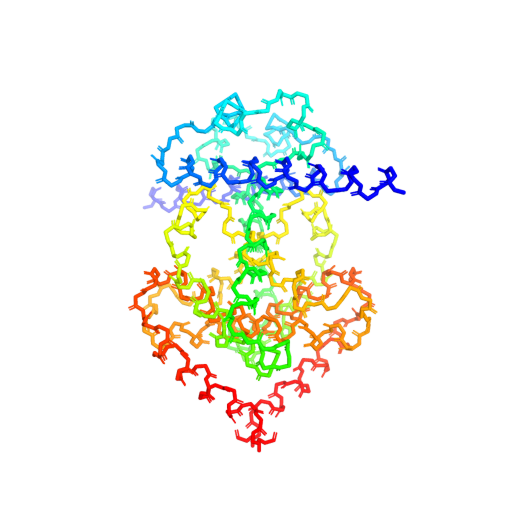M 732 C C . TYR A 1 90 ? 4.078 11.82 12.625 1 98.12 90 TYR A C 1
ATOM 734 O O . TYR A 1 90 ? 3 12.141 13.141 1 98.12 90 TYR A O 1
ATOM 742 N N . PHE A 1 91 ? 4.301 10.609 12.25 1 98.44 91 PHE A N 1
ATOM 743 C CA . PHE A 1 91 ? 3.238 9.609 12.242 1 98.44 91 PHE A CA 1
ATOM 744 C C . PHE A 1 91 ? 2.828 9.25 13.664 1 98.44 91 PHE A C 1
ATOM 746 O O . PHE A 1 91 ? 1.654 8.969 13.922 1 98.44 91 PHE A O 1
ATOM 753 N N . TYR A 1 92 ? 3.834 9.203 14.523 1 98.25 92 TYR A N 1
ATOM 754 C CA . TYR A 1 92 ? 3.488 8.945 15.922 1 98.25 92 TYR A CA 1
ATOM 755 C C . TYR A 1 92 ? 2.551 10.023 16.453 1 98.25 92 TYR A C 1
ATOM 757 O O . TYR A 1 92 ? 1.593 9.727 17.172 1 98.25 92 TYR A O 1
ATOM 765 N N . SER A 1 93 ? 2.84 11.281 16.109 1 97.44 93 SER A N 1
ATOM 766 C CA . SER A 1 93 ? 2.004 12.391 16.578 1 97.44 93 SER A CA 1
ATOM 767 C C . SER A 1 93 ? 0.605 12.312 15.969 1 97.44 93 SER A C 1
ATOM 769 O O . SER A 1 93 ? -0.357 12.812 16.547 1 97.44 93 SER A O 1
ATOM 771 N N . GLU A 1 94 ? 0.474 11.703 14.812 1 97.5 94 GLU A N 1
ATOM 772 C CA . GLU A 1 94 ? -0.803 11.594 14.117 1 97.5 94 GLU A CA 1
ATOM 773 C C . GLU A 1 94 ? -1.425 10.219 14.32 1 97.5 94 GLU A C 1
ATOM 775 O O . GLU A 1 94 ? -2.225 9.758 13.5 1 97.5 94 GLU A O 1
ATOM 780 N N . ARG A 1 95 ? -1.097 9.508 15.359 1 98 95 ARG A N 1
ATOM 781 C CA . ARG A 1 95 ? -1.446 8.102 15.523 1 98 95 ARG A CA 1
ATOM 782 C C . ARG A 1 95 ? -2.959 7.914 15.547 1 98 95 ARG A C 1
ATOM 784 O O . ARG A 1 95 ? -3.477 6.93 15.023 1 98 95 ARG A O 1
ATOM 791 N N . GLU A 1 96 ? -3.723 8.852 16.125 1 97.38 96 GLU A N 1
ATOM 792 C CA . GLU A 1 96 ? -5.172 8.695 16.188 1 97.38 96 GLU A CA 1
ATOM 793 C C . GLU A 1 96 ? -5.801 8.805 14.805 1 97.38 96 GLU A C 1
ATOM 795 O O . GLU A 1 96 ? -6.746 8.078 14.484 1 97.38 96 GLU A O 1
ATOM 800 N N . PHE A 1 97 ? -5.25 9.758 14.086 1 97.38 97 PHE A N 1
ATOM 801 C CA . PHE A 1 97 ? -5.715 9.875 12.711 1 97.38 97 PHE A CA 1
ATOM 802 C C . PHE A 1 97 ? -5.387 8.617 11.914 1 97.38 97 PHE A C 1
ATOM 804 O O . PHE A 1 97 ? -6.23 8.117 11.164 1 97.38 97 PHE A O 1
ATOM 811 N N . VAL A 1 98 ? -4.176 8.094 12.047 1 98.12 98 VAL A N 1
ATOM 812 C CA . VAL A 1 98 ? -3.727 6.91 11.32 1 98.12 98 VAL A CA 1
ATOM 813 C C . VAL A 1 98 ? -4.586 5.711 11.703 1 98.12 98 VAL A C 1
ATOM 815 O O . VAL A 1 98 ? -4.973 4.914 10.844 1 98.12 98 VAL A O 1
ATOM 818 N N . ARG A 1 99 ? -4.902 5.582 12.945 1 97.38 99 ARG A N 1
ATOM 819 C CA . ARG A 1 99 ? -5.793 4.523 13.406 1 97.38 99 ARG A CA 1
ATOM 820 C C . ARG A 1 99 ? -7.145 4.602 12.703 1 97.38 99 ARG A C 1
ATOM 822 O O . ARG A 1 99 ? -7.691 3.578 12.289 1 97.38 99 ARG A O 1
ATOM 829 N N . ALA A 1 100 ? -7.68 5.789 12.633 1 96.56 100 ALA A N 1
ATOM 830 C CA . ALA A 1 100 ? -8.984 5.992 12.008 1 96.56 100 ALA A CA 1
ATOM 831 C C . ALA A 1 100 ? -8.938 5.625 10.523 1 96.56 100 ALA A C 1
ATOM 833 O O . ALA A 1 100 ? -9.859 4.988 10.008 1 96.56 100 ALA A O 1
ATOM 834 N N . ILE A 1 101 ? -7.879 6.035 9.852 1 96.75 101 ILE A N 1
ATOM 835 C CA . ILE A 1 101 ? -7.68 5.723 8.445 1 96.75 101 ILE A CA 1
ATOM 836 C C . ILE A 1 101 ? -7.602 4.207 8.258 1 96.75 101 ILE A C 1
ATOM 838 O O . ILE A 1 101 ? -8.195 3.658 7.328 1 96.75 101 ILE A O 1
ATOM 842 N N . LYS A 1 102 ? -6.863 3.584 9.094 1 96.62 102 LYS A N 1
ATOM 843 C CA . LYS A 1 102 ? -6.711 2.133 9.055 1 96.62 102 LYS A CA 1
ATOM 844 C C . LYS A 1 102 ? -8.055 1.436 9.25 1 96.62 102 LYS A C 1
ATOM 846 O O . LYS A 1 102 ? -8.367 0.474 8.539 1 96.62 102 LYS A O 1
ATOM 851 N N . GLN A 1 103 ? -8.844 1.908 10.156 1 94.44 103 GLN A N 1
ATOM 852 C CA . GLN A 1 103 ? -10.148 1.334 10.445 1 94.44 103 GLN A CA 1
ATOM 853 C C . GLN A 1 103 ? -11.086 1.45 9.242 1 94.44 103 GLN A C 1
ATOM 855 O O . GLN A 1 103 ? -11.938 0.59 9.031 1 94.44 103 GLN A O 1
ATOM 860 N N . GLN A 1 104 ? -10.812 2.482 8.43 1 92.69 104 GLN A N 1
ATOM 861 C CA . GLN A 1 104 ? -11.633 2.691 7.242 1 92.69 104 GLN A CA 1
ATOM 862 C C . GLN A 1 104 ? -11.086 1.901 6.055 1 92.69 104 GLN A C 1
ATOM 864 O O . GLN A 1 104 ? -11.609 2.008 4.941 1 92.69 104 GLN A O 1
ATOM 869 N N . GLY A 1 105 ? -10.086 1.148 6.277 1 93.25 105 GLY A N 1
ATOM 870 C CA . GLY A 1 105 ? -9.484 0.35 5.223 1 93.25 105 GLY A CA 1
ATOM 871 C C . GLY A 1 105 ? -8.633 1.166 4.266 1 93.25 105 GLY A C 1
ATOM 872 O O . GLY A 1 105 ? -8.406 0.755 3.125 1 93.25 105 GLY A O 1
ATOM 873 N N . GLN A 1 106 ? -8.125 2.359 4.703 1 96.38 106 GLN A N 1
ATOM 874 C CA . GLN A 1 106 ? -7.457 3.266 3.777 1 96.38 106 GLN A CA 1
ATOM 875 C C . GLN A 1 106 ? -5.992 3.455 4.16 1 96.38 106 GLN A C 1
ATOM 877 O O . GLN A 1 106 ? -5.402 4.5 3.879 1 96.38 106 GLN A O 1
ATOM 882 N N . ILE A 1 107 ? -5.391 2.395 4.793 1 97.75 107 ILE A N 1
ATOM 883 C CA . ILE A 1 107 ? -4.016 2.455 5.273 1 97.75 107 ILE A CA 1
ATOM 884 C C . ILE A 1 107 ? -3.059 2.555 4.09 1 97.75 107 ILE A C 1
ATOM 886 O O . ILE A 1 107 ? -1.93 3.027 4.234 1 97.75 107 ILE A O 1
ATOM 890 N N . TYR A 1 108 ? -3.494 2.184 2.904 1 97.44 108 TYR A N 1
ATOM 891 C CA . TYR A 1 108 ? -2.676 2.23 1.698 1 97.44 108 TYR A CA 1
ATOM 892 C C . TYR A 1 108 ? -2.326 3.668 1.333 1 97.44 108 TYR A C 1
ATOM 894 O O . TYR A 1 108 ? -1.381 3.91 0.578 1 97.44 108 TYR A O 1
ATOM 902 N N . LEU A 1 109 ? -3.037 4.641 1.866 1 97.94 109 LEU A N 1
ATOM 903 C CA . LEU A 1 109 ? -2.779 6.047 1.574 1 97.94 109 LEU A CA 1
ATOM 904 C C . LEU A 1 109 ? -1.494 6.516 2.248 1 97.94 109 LEU A C 1
ATOM 906 O O . LEU A 1 109 ? -0.87 7.48 1.802 1 97.94 109 LEU A O 1
ATOM 910 N N . VAL A 1 110 ? -1.083 5.82 3.287 1 98.25 110 VAL A N 1
ATOM 911 C CA . VAL A 1 110 ? 0.198 6.137 3.91 1 98.25 110 VAL A CA 1
ATOM 912 C C . VAL A 1 110 ? 1.336 5.82 2.943 1 98.25 110 VAL A C 1
ATOM 914 O O . VAL A 1 110 ? 2.271 6.609 2.793 1 98.25 110 VAL A O 1
ATOM 917 N N . GLU A 1 111 ? 1.257 4.684 2.328 1 98.25 111 GLU A N 1
ATOM 918 C CA . GLU A 1 111 ? 2.26 4.371 1.313 1 98.25 111 GLU A CA 1
ATOM 919 C C . GLU A 1 111 ? 2.283 5.426 0.214 1 98.25 111 GLU A C 1
ATOM 921 O O . GLU A 1 111 ? 3.352 5.793 -0.279 1 98.25 111 GLU A O 1
ATOM 926 N N . GLU A 1 112 ? 1.119 5.832 -0.187 1 97.06 112 GLU A N 1
ATOM 927 C CA . GLU A 1 112 ? 1.021 6.852 -1.225 1 97.06 112 GLU A CA 1
ATOM 928 C C . GLU A 1 112 ? 1.741 8.133 -0.811 1 97.06 112 GLU A C 1
ATOM 930 O O . GLU A 1 112 ? 2.398 8.773 -1.633 1 97.06 112 GLU A O 1
ATOM 935 N N . LEU A 1 113 ? 1.6 8.539 0.446 1 96.81 113 LEU A N 1
ATOM 936 C CA . LEU A 1 113 ? 2.32 9.703 0.953 1 96.81 113 LEU A CA 1
ATOM 937 C C . LEU A 1 113 ? 3.822 9.547 0.746 1 96.81 113 LEU A C 1
ATOM 939 O O . LEU A 1 113 ? 4.488 10.461 0.256 1 96.81 113 LEU A O 1
ATOM 943 N N . PHE A 1 114 ? 4.371 8.422 1.068 1 97.69 114 PHE A N 1
ATOM 944 C CA . PHE A 1 114 ? 5.809 8.18 0.973 1 97.69 114 PHE A CA 1
ATOM 945 C C . PHE A 1 114 ? 6.277 8.266 -0.474 1 97.69 114 PHE A C 1
ATOM 947 O O . PHE A 1 114 ? 7.324 8.844 -0.76 1 97.69 114 PHE A O 1
ATOM 954 N N . ARG A 1 115 ? 5.461 7.684 -1.314 1 96.88 115 ARG A N 1
ATOM 955 C CA . ARG A 1 115 ? 5.832 7.746 -2.725 1 96.88 115 ARG A CA 1
ATOM 956 C C . ARG A 1 115 ? 5.816 9.188 -3.229 1 96.88 115 ARG A C 1
ATOM 958 O O . ARG A 1 115 ? 6.75 9.625 -3.9 1 96.88 115 ARG A O 1
ATOM 965 N N . LYS A 1 116 ? 4.863 9.977 -2.85 1 95.75 116 LYS A N 1
ATOM 966 C CA . LYS A 1 116 ? 4.699 11.344 -3.338 1 95.75 116 LYS A CA 1
ATOM 967 C C . LYS A 1 116 ? 5.766 12.266 -2.754 1 95.75 116 LYS A C 1
ATOM 969 O O . LYS A 1 116 ? 6.219 13.195 -3.422 1 95.75 116 LYS A O 1
ATOM 974 N N . VAL A 1 117 ? 6.141 11.977 -1.535 1 95.5 117 VAL A N 1
ATOM 975 C CA . VAL A 1 117 ? 6.98 12.945 -0.83 1 95.5 117 VAL A CA 1
ATOM 976 C C . VAL A 1 117 ? 8.445 12.555 -0.976 1 95.5 117 VAL A C 1
ATOM 978 O O . VAL A 1 117 ? 9.328 13.422 -0.954 1 95.5 117 VAL A O 1
ATOM 981 N N . LEU A 1 118 ? 8.711 11.25 -1.103 1 96.69 118 LEU A N 1
ATOM 982 C CA . LEU A 1 118 ? 10.109 10.844 -1.003 1 96.69 118 LEU A CA 1
ATOM 983 C C . LEU A 1 118 ? 10.664 10.461 -2.373 1 96.69 118 LEU A C 1
ATOM 985 O O . LEU A 1 118 ? 11.875 10.43 -2.566 1 96.69 118 LEU A O 1
ATOM 989 N N . ILE A 1 119 ? 9.789 10.109 -3.283 1 96.75 119 ILE A N 1
ATOM 990 C CA . ILE A 1 119 ? 10.266 9.703 -4.602 1 96.75 119 ILE A CA 1
ATOM 991 C C . ILE A 1 119 ? 10.18 10.883 -5.566 1 96.75 119 ILE A C 1
ATOM 993 O O . ILE A 1 119 ? 9.086 11.383 -5.852 1 96.75 119 ILE A O 1
ATOM 997 N N . PRO A 1 120 ? 11.328 11.273 -6.062 1 94.44 120 PRO A N 1
ATOM 998 C CA . PRO A 1 120 ? 11.305 12.391 -7.008 1 94.44 120 PRO A CA 1
ATOM 999 C C . PRO A 1 120 ? 10.453 12.102 -8.242 1 94.44 120 PRO A C 1
ATOM 1001 O O . PRO A 1 120 ? 10.445 10.969 -8.734 1 94.44 120 PRO A O 1
ATOM 1004 N N . LYS A 1 121 ? 9.727 13.016 -8.781 1 90.88 121 LYS A N 1
ATOM 1005 C CA . LYS A 1 121 ? 8.781 12.867 -9.883 1 90.88 121 LYS A CA 1
ATOM 1006 C C . LYS A 1 121 ? 9.5 12.539 -11.188 1 90.88 121 LYS A C 1
ATOM 1008 O O . LYS A 1 121 ? 8.961 11.82 -12.031 1 90.88 121 LYS A O 1
ATOM 1013 N N . ASP A 1 122 ? 10.727 12.906 -11.414 1 90.19 122 ASP A N 1
ATOM 1014 C CA . ASP A 1 122 ? 11.359 12.812 -12.727 1 90.19 122 ASP A CA 1
ATOM 1015 C C . ASP A 1 122 ? 12.562 11.875 -12.688 1 90.19 122 ASP A C 1
ATOM 1017 O O . ASP A 1 122 ? 13.453 11.961 -13.539 1 90.19 122 ASP A O 1
ATOM 1021 N N . VAL A 1 123 ? 12.469 10.961 -11.82 1 90.38 123 VAL A N 1
ATOM 1022 C CA . VAL A 1 123 ? 13.578 10.008 -11.773 1 90.38 123 VAL A CA 1
ATOM 1023 C C . VAL A 1 123 ? 13.258 8.805 -12.648 1 90.38 123 VAL A C 1
ATOM 1025 O O . VAL A 1 123 ? 12.086 8.477 -12.867 1 90.38 123 VAL A O 1
ATOM 1028 N N . SER A 1 124 ? 14.336 8.266 -13.25 1 86.56 124 SER A N 1
ATOM 1029 C CA . SER A 1 124 ? 14.172 7.105 -14.125 1 86.56 124 SER A CA 1
ATOM 1030 C C . SER A 1 124 ? 15.344 6.137 -13.992 1 86.56 124 SER A C 1
ATOM 1032 O O . SER A 1 124 ? 16.297 6.402 -13.25 1 86.56 124 SER A O 1
ATOM 1034 N N . GLY A 1 125 ? 15.164 4.934 -14.617 1 82.94 125 GLY A N 1
ATOM 1035 C CA . GLY A 1 125 ? 16.234 3.947 -14.625 1 82.94 125 GLY A CA 1
ATOM 1036 C C . GLY A 1 125 ? 16.641 3.508 -13.227 1 82.94 125 GLY A C 1
ATOM 1037 O O . GLY A 1 125 ? 15.789 3.314 -12.359 1 82.94 125 GLY A O 1
ATOM 1038 N N . ALA A 1 126 ? 17.922 3.305 -12.953 1 86 126 ALA A N 1
ATOM 1039 C CA . ALA A 1 126 ? 18.5 2.803 -11.703 1 86 126 ALA A CA 1
ATOM 1040 C C . ALA A 1 126 ? 18.203 3.752 -10.547 1 86 126 ALA A C 1
ATOM 1042 O O . ALA A 1 126 ? 17.984 3.314 -9.414 1 86 126 ALA A O 1
ATOM 1043 N N . GLU A 1 127 ? 18.172 5.02 -10.844 1 91.44 127 GLU A N 1
ATOM 1044 C CA . GLU A 1 127 ? 17.922 6.023 -9.812 1 91.44 127 GLU A CA 1
ATOM 1045 C C . GLU A 1 127 ? 16.531 5.871 -9.211 1 91.44 127 GLU A C 1
ATOM 1047 O O . GLU A 1 127 ? 16.344 6.109 -8.016 1 91.44 127 GLU A O 1
ATOM 1052 N N . LYS A 1 128 ? 15.602 5.457 -10.039 1 94.44 128 LYS A N 1
ATOM 1053 C CA . LYS A 1 128 ? 14.242 5.234 -9.547 1 94.44 128 LYS A CA 1
ATOM 1054 C C . LYS A 1 128 ? 14.203 4.102 -8.531 1 94.44 128 LYS A C 1
ATOM 1056 O O . LYS A 1 128 ? 13.625 4.246 -7.449 1 94.44 128 LYS A O 1
ATOM 1061 N N . TYR A 1 129 ? 14.883 3.043 -8.844 1 94.5 129 TYR A N 1
ATOM 1062 C CA . TYR A 1 129 ? 14.922 1.905 -7.93 1 94.5 129 TYR A CA 1
ATOM 1063 C C . TYR A 1 129 ? 15.57 2.291 -6.605 1 94.5 129 TYR A C 1
ATOM 1065 O O . TYR A 1 129 ? 15.094 1.906 -5.535 1 94.5 129 TYR A O 1
ATOM 1073 N N . PHE A 1 130 ? 16.609 3.084 -6.715 1 93.69 130 PHE A N 1
ATOM 1074 C CA . PHE A 1 130 ? 17.266 3.531 -5.496 1 93.69 130 PHE A CA 1
ATOM 1075 C C . PHE A 1 130 ? 16.344 4.402 -4.66 1 93.69 130 PHE A C 1
ATOM 1077 O O . PHE A 1 130 ? 16.312 4.289 -3.432 1 93.69 130 PHE A O 1
ATOM 1084 N N . SER A 1 131 ? 15.617 5.266 -5.309 1 96.19 131 SER A N 1
ATOM 1085 C CA . SER A 1 131 ? 14.68 6.125 -4.59 1 96.19 131 SER A CA 1
ATOM 1086 C C . SER A 1 131 ? 13.609 5.305 -3.875 1 96.19 131 SER A C 1
ATOM 1088 O O . SER A 1 131 ? 13.219 5.629 -2.75 1 96.19 131 SER A O 1
ATOM 1090 N N . TYR A 1 132 ? 13.18 4.25 -4.516 1 97.38 132 TYR A N 1
ATOM 1091 C CA . TYR A 1 132 ? 12.195 3.365 -3.895 1 97.38 132 TYR A CA 1
ATOM 1092 C C . TYR A 1 132 ? 12.797 2.637 -2.697 1 97.38 132 TYR A C 1
ATOM 1094 O O . TYR A 1 132 ? 12.156 2.514 -1.651 1 97.38 132 TYR A O 1
ATOM 1102 N N . VAL A 1 133 ? 14.031 2.164 -2.816 1 95.12 133 VAL A N 1
ATOM 1103 C CA . VAL A 1 133 ? 14.703 1.483 -1.716 1 95.12 133 VAL A CA 1
ATOM 1104 C C . VAL A 1 133 ? 14.773 2.406 -0.502 1 95.12 133 VAL A C 1
ATOM 1106 O O . VAL A 1 133 ? 14.438 2.002 0.614 1 95.12 133 VAL A O 1
ATOM 1109 N N . VAL A 1 134 ? 15.133 3.633 -0.74 1 94.19 134 VAL A N 1
ATOM 1110 C CA . VAL A 1 134 ? 15.25 4.598 0.348 1 94.19 134 VAL A CA 1
ATOM 1111 C C . VAL A 1 134 ? 13.883 4.84 0.979 1 94.19 134 VAL A C 1
ATOM 1113 O O . VAL A 1 134 ? 13.727 4.746 2.199 1 94.19 134 VAL A O 1
ATOM 1116 N N . ALA A 1 135 ? 12.898 5.078 0.164 1 97.38 135 ALA A N 1
ATOM 1117 C CA . ALA A 1 135 ? 11.562 5.395 0.651 1 97.38 135 ALA A CA 1
ATOM 1118 C C . ALA A 1 135 ? 10.969 4.219 1.422 1 97.38 135 ALA A C 1
ATOM 1120 O O . ALA A 1 135 ? 10.398 4.402 2.502 1 97.38 135 ALA A O 1
ATOM 1121 N N . TYR A 1 136 ? 11.156 3.088 0.93 1 97.69 136 TYR A N 1
ATOM 1122 C CA . TYR A 1 136 ? 10.461 1.943 1.509 1 97.69 136 TYR A CA 1
ATOM 1123 C C . TYR A 1 136 ? 11.219 1.398 2.713 1 97.69 136 TYR A C 1
ATOM 1125 O O . TYR A 1 136 ? 10.664 0.639 3.512 1 97.69 136 TYR A O 1
ATOM 1133 N N . SER A 1 137 ? 12.531 1.69 2.793 1 95.31 137 SER A N 1
ATOM 1134 C CA . SER A 1 137 ? 13.227 1.374 4.035 1 95.31 137 SER A CA 1
ATOM 1135 C C . SER A 1 137 ? 12.633 2.139 5.215 1 95.31 137 SER A C 1
ATOM 1137 O O . SER A 1 137 ? 12.414 1.569 6.285 1 95.31 137 SER A O 1
ATOM 1139 N N . ILE A 1 138 ? 12.336 3.357 4.969 1 96.69 138 ILE A N 1
ATOM 1140 C CA . ILE A 1 138 ? 11.711 4.176 6 1 96.69 138 ILE A CA 1
ATOM 1141 C C . ILE A 1 138 ? 10.273 3.723 6.219 1 96.69 138 ILE A C 1
ATOM 1143 O O . ILE A 1 138 ? 9.836 3.527 7.355 1 96.69 138 ILE A 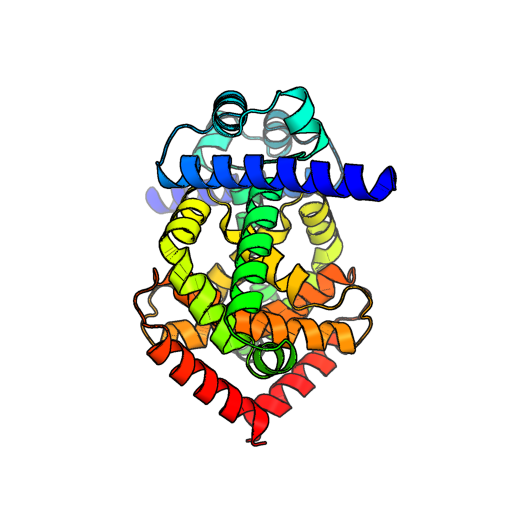O 1
ATOM 1147 N N . TYR A 1 139 ? 9.594 3.52 5.133 1 98.06 139 TYR A N 1
ATOM 1148 C CA . TYR A 1 139 ? 8.195 3.1 5.195 1 98.06 139 TYR A CA 1
ATOM 1149 C C . TYR A 1 139 ? 8.055 1.787 5.957 1 98.06 139 TYR A C 1
ATOM 1151 O O . TYR A 1 139 ? 7.074 1.577 6.668 1 98.06 139 TYR A O 1
ATOM 1159 N N . SER A 1 140 ? 9.023 0.92 5.832 1 97.19 140 SER A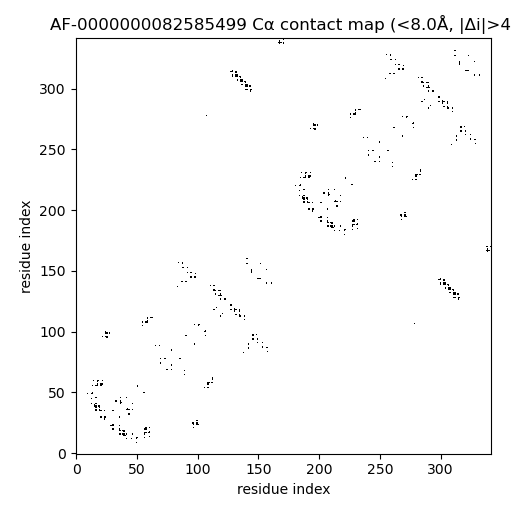 N 1
ATOM 1160 C CA . SER A 1 140 ? 8.969 -0.358 6.531 1 97.19 140 SER A CA 1
ATOM 1161 C C . SER A 1 140 ? 8.859 -0.157 8.039 1 97.19 140 SER A C 1
ATOM 1163 O O . SER A 1 140 ? 8.047 -0.814 8.703 1 97.19 140 SER A O 1
ATOM 1165 N N . PHE A 1 141 ? 9.586 0.75 8.602 1 96.44 141 PHE A N 1
ATOM 1166 C CA . PHE A 1 141 ? 9.539 1.034 10.031 1 96.44 141 PHE A CA 1
ATOM 1167 C C . PHE A 1 141 ? 8.211 1.665 10.414 1 96.44 141 PHE A C 1
ATOM 1169 O O . PHE A 1 141 ? 7.613 1.3 11.43 1 96.44 141 PHE A O 1
ATOM 1176 N N . ILE A 1 142 ? 7.738 2.549 9.609 1 97.81 142 ILE A N 1
ATOM 1177 C CA . ILE A 1 142 ? 6.484 3.248 9.875 1 97.81 142 ILE A CA 1
ATOM 1178 C C . ILE A 1 142 ? 5.32 2.262 9.812 1 97.81 142 ILE A C 1
ATOM 1180 O O . ILE A 1 142 ? 4.43 2.287 10.664 1 97.81 142 ILE A O 1
ATOM 1184 N N . ARG A 1 143 ? 5.398 1.438 8.805 1 97.88 143 ARG A N 1
ATOM 1185 C CA . ARG A 1 143 ? 4.336 0.454 8.633 1 97.88 143 ARG A CA 1
ATOM 1186 C C . ARG A 1 143 ? 4.301 -0.522 9.797 1 97.88 143 ARG A C 1
ATOM 1188 O O . ARG A 1 143 ? 3.225 -0.874 10.289 1 97.88 143 ARG A O 1
ATOM 1195 N N . ALA A 1 144 ? 5.473 -0.936 10.227 1 97.06 144 ALA A N 1
ATOM 1196 C CA . ALA A 1 144 ? 5.555 -1.808 11.398 1 97.06 144 ALA A CA 1
ATOM 1197 C C . ALA A 1 144 ? 5 -1.115 12.641 1 97.06 144 ALA A C 1
ATOM 1199 O O . ALA A 1 144 ? 4.242 -1.715 13.406 1 97.06 144 ALA A O 1
ATOM 1200 N N . MET A 1 145 ? 5.406 0.133 12.797 1 97.25 145 MET A N 1
ATOM 1201 C CA . MET A 1 145 ? 4.914 0.933 13.922 1 97.25 145 MET A CA 1
ATOM 1202 C C . MET A 1 145 ? 3.391 0.996 13.914 1 97.25 145 MET A C 1
ATOM 1204 O O . MET A 1 145 ? 2.754 0.804 14.953 1 97.25 145 MET A O 1
ATOM 1208 N N . ILE A 1 146 ? 2.799 1.23 12.789 1 97.38 146 ILE A N 1
ATOM 1209 C CA . ILE A 1 146 ? 1.351 1.324 12.633 1 97.38 146 ILE A CA 1
ATOM 1210 C C . ILE A 1 146 ? 0.708 -0.023 12.961 1 97.38 146 ILE A C 1
ATOM 1212 O O . ILE A 1 146 ? -0.279 -0.086 13.695 1 97.38 146 ILE A O 1
ATOM 1216 N N . ASP A 1 147 ? 1.308 -1.081 12.461 1 95.75 147 ASP A N 1
ATOM 1217 C CA . ASP A 1 147 ? 0.721 -2.404 12.641 1 95.75 147 ASP A CA 1
ATOM 1218 C C . ASP A 1 147 ? 0.871 -2.881 14.086 1 95.75 147 ASP A C 1
ATOM 1220 O O . ASP A 1 147 ? 0.097 -3.719 14.555 1 95.75 147 ASP A O 1
ATOM 1224 N N . ASN A 1 148 ? 1.889 -2.357 14.734 1 94.94 148 ASN A N 1
ATOM 1225 C CA . ASN A 1 148 ? 2.062 -2.65 16.156 1 94.94 148 ASN A CA 1
ATOM 1226 C C . ASN A 1 148 ? 1.268 -1.683 17.016 1 94.94 148 ASN A C 1
ATOM 1228 O O . ASN A 1 148 ? 1.454 -1.643 18.234 1 94.94 148 ASN A O 1
ATOM 1232 N N . ASP A 1 149 ? 0.52 -0.854 16.406 1 95.25 149 ASP A N 1
ATOM 1233 C CA . ASP A 1 149 ? -0.402 0.07 17.062 1 95.25 149 ASP A CA 1
ATOM 1234 C C . ASP A 1 149 ? 0.35 1.072 17.938 1 95.25 149 ASP A C 1
ATOM 1236 O O . ASP A 1 149 ? -0.067 1.358 19.062 1 95.25 149 ASP A O 1
ATOM 1240 N N . PHE A 1 150 ? 1.485 1.441 17.484 1 96.5 150 PHE A N 1
ATOM 1241 C CA . PHE A 1 150 ? 2.24 2.529 18.094 1 96.5 150 PHE A CA 1
ATOM 1242 C C . PHE A 1 150 ? 2.639 2.176 19.516 1 96.5 150 PHE A C 1
ATOM 1244 O O . PHE A 1 150 ? 2.611 3.033 20.406 1 96.5 150 PHE A O 1
ATOM 1251 N N . THR A 1 151 ? 2.986 0.948 19.75 1 94.81 151 THR A N 1
ATOM 1252 C CA . THR A 1 151 ? 3.402 0.471 21.062 1 94.81 151 THR A CA 1
ATOM 1253 C C . THR A 1 151 ? 4.789 1.002 21.422 1 94.81 151 THR A C 1
ATOM 1255 O O . THR A 1 151 ? 5.047 1.355 22.562 1 94.81 151 THR A O 1
ATOM 1258 N N . GLU A 1 152 ? 5.727 1.113 20.453 1 95.31 152 GLU A N 1
ATOM 1259 C CA . GLU A 1 152 ? 7.066 1.644 20.672 1 95.31 152 GLU A CA 1
ATOM 1260 C C . GLU A 1 152 ? 7.07 3.17 20.625 1 95.31 152 GLU A C 1
ATOM 1262 O O . GLU A 1 152 ? 6.348 3.775 19.828 1 95.31 152 GLU A O 1
ATOM 1267 N N . THR A 1 153 ? 7.922 3.809 21.406 1 95.38 153 THR A N 1
ATOM 1268 C CA . THR A 1 153 ? 8.07 5.258 21.375 1 95.38 153 THR A CA 1
ATOM 1269 C C . THR A 1 153 ? 8.906 5.688 20.172 1 95.38 153 THR A C 1
ATOM 1271 O O . THR A 1 153 ? 9.672 4.891 19.625 1 95.38 153 THR A O 1
ATOM 1274 N N . PRO A 1 154 ? 8.727 6.953 19.75 1 96.12 154 PRO A N 1
ATOM 1275 C CA . PRO A 1 154 ? 9.57 7.449 18.672 1 96.12 154 PRO A CA 1
ATOM 1276 C C . PRO A 1 154 ? 11.062 7.293 18.969 1 96.12 154 PRO A C 1
ATOM 1278 O O . PRO A 1 154 ? 11.844 6.961 18.078 1 96.12 154 PRO A O 1
ATOM 1281 N N . ASP A 1 155 ? 11.43 7.508 20.188 1 96.5 155 ASP A N 1
ATOM 1282 C CA . ASP A 1 155 ? 12.836 7.379 20.562 1 96.5 155 ASP A CA 1
ATOM 1283 C C . ASP A 1 155 ? 13.32 5.938 20.391 1 96.5 155 ASP A C 1
ATOM 1285 O O . ASP A 1 155 ? 14.414 5.699 19.891 1 96.5 155 ASP A O 1
ATOM 1289 N N . GLU A 1 156 ? 12.562 5.016 20.812 1 95.38 156 GLU A N 1
ATOM 1290 C CA . GLU A 1 156 ? 12.891 3.602 20.656 1 95.38 156 GLU A CA 1
ATOM 1291 C C . GLU A 1 156 ? 13.008 3.227 19.188 1 95.38 156 GLU A C 1
ATOM 1293 O O . GLU A 1 156 ? 13.961 2.545 18.781 1 95.38 156 GLU A O 1
ATOM 1298 N N . LEU A 1 157 ? 12.078 3.703 18.422 1 94.69 157 LEU A N 1
ATOM 1299 C CA . LEU A 1 157 ? 12.055 3.4 17 1 94.69 157 LEU A CA 1
ATOM 1300 C C . LEU A 1 157 ? 13.25 4.027 16.281 1 94.69 157 LEU A C 1
ATOM 1302 O O . LEU A 1 157 ? 13.867 3.393 15.43 1 94.69 157 LEU A O 1
ATOM 1306 N N . ASN A 1 158 ? 13.492 5.242 16.641 1 95.06 158 ASN A N 1
ATOM 1307 C CA . ASN A 1 158 ? 14.633 5.926 16.047 1 95.06 158 ASN A CA 1
ATOM 1308 C C . ASN A 1 158 ? 15.945 5.207 16.35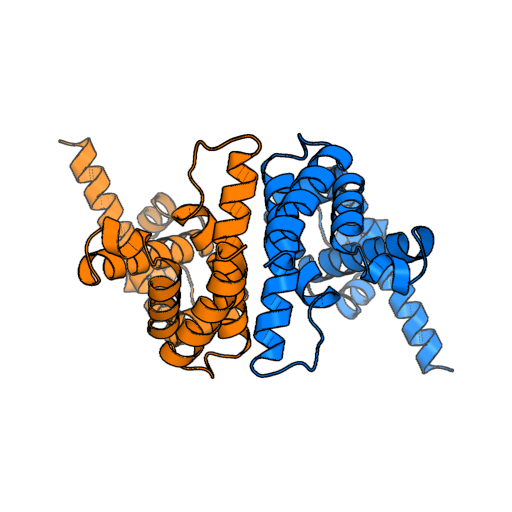9 1 95.06 158 ASN A C 1
ATOM 1310 O O . ASN A 1 158 ? 16.844 5.164 15.516 1 95.06 158 ASN A O 1
ATOM 1314 N N . ALA A 1 159 ? 16.031 4.719 17.531 1 93.81 159 ALA A N 1
ATOM 1315 C CA . ALA A 1 159 ? 17.234 3.955 17.906 1 93.81 159 ALA A CA 1
ATOM 1316 C C . ALA A 1 159 ? 17.375 2.709 17.031 1 93.81 159 ALA A C 1
ATOM 1318 O O . ALA A 1 159 ? 18.453 2.412 16.531 1 93.81 159 ALA A O 1
ATOM 1319 N N . MET A 1 160 ? 16.312 1.996 16.828 1 91.5 160 MET A N 1
ATOM 1320 C CA . MET A 1 160 ? 16.312 0.806 15.992 1 91.5 160 MET A CA 1
ATOM 1321 C C . MET A 1 160 ? 16.641 1.167 14.539 1 91.5 160 MET A C 1
ATOM 1323 O O . MET A 1 160 ? 17.422 0.479 13.883 1 91.5 160 MET A O 1
ATOM 1327 N N . PHE A 1 161 ? 16.031 2.225 14.117 1 91.88 161 PHE A N 1
ATOM 1328 C CA . PHE A 1 161 ? 16.219 2.686 12.742 1 91.88 161 PHE A CA 1
ATOM 1329 C C . PHE A 1 161 ? 17.656 3.086 12.484 1 91.88 161 PHE A C 1
ATOM 1331 O O . PHE A 1 161 ? 18.234 2.738 11.453 1 91.88 161 PHE A O 1
ATOM 1338 N N . LYS A 1 162 ? 18.25 3.791 13.414 1 90.69 162 LYS A N 1
ATOM 1339 C CA . LYS A 1 162 ? 19.641 4.219 13.281 1 90.69 162 LYS A CA 1
ATOM 1340 C C . LYS A 1 162 ? 20.578 3.025 13.32 1 90.69 162 LYS A C 1
ATOM 1342 O O . LYS A 1 162 ? 21.594 3.01 12.617 1 90.69 162 LYS A O 1
ATOM 1347 N N . ALA A 1 163 ? 20.281 2.102 14.141 1 88.94 163 ALA A N 1
ATOM 1348 C CA . ALA A 1 163 ? 21.062 0.875 14.188 1 88.94 163 ALA A CA 1
ATOM 1349 C C . ALA A 1 163 ? 21 0.137 12.852 1 88.94 163 ALA A C 1
ATOM 1351 O O . ALA A 1 163 ? 22.031 -0.343 12.359 1 88.94 163 ALA A O 1
ATOM 1352 N N . TYR A 1 164 ? 19.828 0.115 12.289 1 86.62 164 TYR A N 1
ATOM 1353 C CA . TYR A 1 164 ? 19.625 -0.509 10.984 1 86.62 164 TYR A CA 1
ATOM 1354 C C . TYR A 1 164 ? 20.391 0.235 9.898 1 86.62 164 TYR A C 1
ATOM 1356 O O . TYR A 1 164 ? 21.047 -0.385 9.055 1 86.62 164 TYR A O 1
ATOM 1364 N N . GLU A 1 165 ? 20.359 1.548 9.93 1 84.25 165 GLU A N 1
ATOM 1365 C CA . GLU A 1 165 ? 21.031 2.357 8.922 1 84.25 165 GLU A CA 1
ATOM 1366 C C . GLU A 1 165 ? 22.547 2.182 8.992 1 84.25 165 GLU A C 1
ATOM 1368 O O . GLU A 1 165 ? 23.234 2.229 7.965 1 84.25 165 GLU A O 1
ATOM 1373 N N . LYS A 1 166 ? 23.047 2.129 10.18 1 80.69 166 LYS A N 1
ATOM 1374 C CA . LYS A 1 166 ? 24.469 1.951 10.383 1 80.69 166 LYS A CA 1
ATOM 1375 C C . LYS A 1 166 ? 24.938 0.604 9.836 1 80.69 166 LYS A C 1
ATOM 1377 O O . LYS A 1 166 ? 26.062 0.49 9.32 1 80.69 166 LYS A O 1
ATOM 1382 N N . LEU A 1 167 ? 24.156 -0.303 9.969 1 71.25 167 LEU A N 1
ATOM 1383 C CA . LEU A 1 167 ? 24.469 -1.624 9.438 1 71.25 167 LEU A CA 1
ATOM 1384 C C . LEU A 1 167 ? 24.5 -1.595 7.91 1 71.25 167 LEU A C 1
ATOM 1386 O O . LEU A 1 167 ? 25.312 -2.305 7.293 1 71.25 167 LEU A O 1
ATOM 1390 N N . LYS A 1 168 ? 23.797 -0.66 7.344 1 64.94 168 LYS A N 1
ATOM 1391 C CA . LYS A 1 168 ? 23.766 -0.483 5.895 1 64.94 168 LYS A CA 1
ATOM 1392 C C . LYS A 1 168 ? 25 0.285 5.406 1 64.94 168 LYS A C 1
ATOM 1394 O O . LYS A 1 168 ? 25.531 0.001 4.328 1 64.94 168 LYS A O 1
ATOM 1399 N N . SER A 1 169 ? 25.359 1.644 6.02 1 54.16 169 SER A N 1
ATOM 1400 C CA . SER A 1 169 ? 26.453 2.525 5.613 1 54.16 169 SER A CA 1
ATOM 1401 C C . SER A 1 169 ? 27.812 1.894 5.895 1 54.16 169 SER A C 1
ATOM 1403 O O . SER A 1 169 ? 28.812 2.291 5.309 1 54.16 169 SER A O 1
ATOM 1405 N N . LYS A 1 170 ? 28.219 1.454 7 1 42.44 170 LYS A N 1
ATOM 1406 C CA . LYS A 1 170 ? 29.562 0.993 7.305 1 42.44 170 LYS A CA 1
ATOM 1407 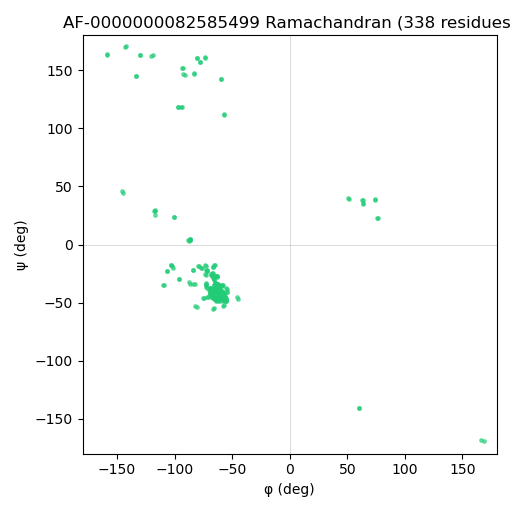C C . LYS A 1 170 ? 30.094 0.08 6.207 1 42.44 170 LYS A C 1
ATOM 1409 O O . LYS A 1 170 ? 31.297 -0.218 6.16 1 42.44 170 LYS A O 1
ATOM 1414 N N . ASN A 1 171 ? 29.641 -0.816 5.609 1 34.62 171 ASN A N 1
ATOM 1415 C CA . ASN A 1 171 ? 30.438 -1.482 4.582 1 34.62 171 ASN A CA 1
ATOM 1416 C C . ASN A 1 171 ? 30.266 -0.812 3.223 1 34.62 171 ASN A C 1
ATOM 1418 O O . ASN A 1 171 ? 29.141 -0.567 2.779 1 34.62 171 ASN A O 1
ATOM 1422 N N . MET B 1 1 ? -13.547 -35.969 8.273 1 48.91 1 MET B N 1
ATOM 1423 C CA . MET B 1 1 ? -13.617 -36.125 6.824 1 48.91 1 MET B CA 1
ATOM 1424 C C . MET B 1 1 ? -14.508 -35.031 6.215 1 48.91 1 MET B C 1
ATOM 1426 O O . MET B 1 1 ? -14.25 -34.562 5.105 1 48.91 1 MET B O 1
ATOM 1430 N N . LYS B 1 2 ? -15.609 -34.719 6.98 1 56.5 2 LYS B N 1
ATOM 1431 C CA . LYS B 1 2 ? -16.562 -33.719 6.52 1 56.5 2 LYS B CA 1
ATOM 1432 C C . LYS B 1 2 ? -15.945 -32.344 6.516 1 56.5 2 LYS B C 1
ATOM 1434 O O . LYS B 1 2 ? -16.172 -31.547 5.59 1 56.5 2 LYS B O 1
ATOM 1439 N N . ASN B 1 3 ? -15.055 -32.188 7.297 1 60.62 3 ASN B N 1
ATOM 1440 C CA . ASN B 1 3 ? -14.438 -30.875 7.477 1 60.62 3 ASN B CA 1
ATOM 1441 C C . ASN B 1 3 ? -13.383 -30.609 6.41 1 60.62 3 ASN B C 1
ATOM 1443 O O . ASN B 1 3 ? -13.289 -29.484 5.898 1 60.62 3 ASN B O 1
ATOM 1447 N N . LYS B 1 4 ? -12.711 -31.609 5.996 1 65.38 4 LYS B N 1
ATOM 1448 C CA . LYS B 1 4 ? -11.695 -31.484 4.949 1 65.38 4 LYS B CA 1
ATOM 1449 C C . LYS B 1 4 ? -12.344 -31.328 3.574 1 65.38 4 LYS B C 1
ATOM 1451 O O . LYS B 1 4 ? -11.883 -30.547 2.752 1 65.38 4 LYS B O 1
ATOM 1456 N N . ARG B 1 5 ? -13.289 -32.125 3.295 1 65.88 5 ARG B N 1
ATOM 1457 C CA . ARG B 1 5 ? -14.023 -32.062 2.037 1 65.88 5 ARG B CA 1
ATOM 1458 C C . ARG B 1 5 ? -14.633 -30.656 1.854 1 65.88 5 ARG B C 1
ATOM 1460 O O . ARG B 1 5 ? -14.57 -30.094 0.763 1 65.88 5 ARG B O 1
ATOM 1467 N N . ASN B 1 6 ? -15.203 -30.188 2.969 1 67.44 6 ASN B N 1
ATOM 1468 C CA . ASN B 1 6 ? -15.773 -28.844 2.932 1 67.44 6 ASN B CA 1
ATOM 1469 C C . ASN B 1 6 ? -14.711 -27.797 2.646 1 67.44 6 ASN B C 1
ATOM 1471 O O . ASN B 1 6 ? -14.961 -26.844 1.908 1 67.44 6 ASN B O 1
ATOM 1475 N N . GLU B 1 7 ? -13.617 -28.078 3.283 1 71.44 7 GLU B N 1
ATOM 1476 C CA . GLU B 1 7 ? -12.508 -27.156 3.049 1 71.44 7 GLU B CA 1
ATOM 1477 C C . GLU B 1 7 ? -12.016 -27.25 1.606 1 71.44 7 GLU B C 1
ATOM 1479 O O . GLU B 1 7 ? -11.688 -26.234 0.997 1 71.44 7 GLU B O 1
ATOM 1484 N N . ASP B 1 8 ? -12.039 -28.438 1.161 1 73.88 8 ASP B N 1
ATOM 1485 C CA . ASP B 1 8 ? -11.625 -28.656 -0.222 1 73.88 8 ASP B CA 1
ATOM 1486 C C . ASP B 1 8 ? -12.617 -28.016 -1.196 1 73.88 8 ASP B C 1
ATOM 1488 O O . ASP B 1 8 ? -12.219 -27.406 -2.189 1 73.88 8 ASP B O 1
ATOM 1492 N N . LEU B 1 9 ? -13.852 -28.219 -0.951 1 72.38 9 LEU B N 1
ATOM 1493 C CA . LEU B 1 9 ? -14.891 -27.609 -1.784 1 72.38 9 LEU B CA 1
ATOM 1494 C C . LEU B 1 9 ? -14.82 -26.094 -1.725 1 72.38 9 LEU B C 1
ATOM 1496 O O . LEU B 1 9 ? -14.984 -25.422 -2.744 1 72.38 9 LEU B O 1
ATOM 1500 N N . ASN B 1 10 ? -14.578 -25.672 -0.583 1 80.19 10 ASN B N 1
ATOM 1501 C CA . ASN B 1 10 ? -14.43 -24.219 -0.424 1 80.19 10 ASN B CA 1
ATOM 1502 C C . ASN B 1 10 ? -13.242 -23.688 -1.218 1 80.19 10 ASN B C 1
ATOM 1504 O O . ASN B 1 10 ? -13.336 -22.641 -1.85 1 80.19 10 ASN B O 1
ATOM 1508 N N . ASN B 1 11 ? -12.305 -24.547 -1.231 1 88.75 11 ASN B N 1
ATOM 1509 C CA . ASN B 1 11 ? -11.109 -24.125 -1.959 1 88.75 11 ASN B CA 1
ATOM 1510 C C . ASN B 1 11 ? -11.344 -24.125 -3.467 1 88.75 11 ASN B C 1
ATOM 1512 O O . ASN B 1 11 ? -10.891 -23.219 -4.172 1 88.75 11 ASN B O 1
ATOM 1516 N N . LEU B 1 12 ? -12.133 -25.078 -3.902 1 92.75 12 LEU B N 1
ATOM 1517 C CA . LEU B 1 12 ? -12.43 -25.141 -5.328 1 92.75 12 LEU B CA 1
ATOM 1518 C C . LEU B 1 12 ? -13.305 -23.969 -5.754 1 92.75 12 LEU B C 1
ATOM 1520 O O . LEU B 1 12 ? -13.102 -23.391 -6.824 1 92.75 12 LEU B O 1
ATOM 1524 N N . THR B 1 13 ? -14.266 -23.688 -4.949 1 96.5 13 THR B N 1
ATOM 1525 C CA . THR B 1 13 ? -15.141 -22.547 -5.23 1 96.5 13 THR B CA 1
ATOM 1526 C C . THR B 1 13 ? -14.359 -21.25 -5.25 1 96.5 13 THR B C 1
ATOM 1528 O O . THR B 1 13 ? -14.5 -20.438 -6.176 1 96.5 13 THR B O 1
ATOM 1531 N N . LYS B 1 14 ? -13.508 -21.094 -4.309 1 97.75 14 LYS B N 1
ATOM 1532 C CA . LYS B 1 14 ? -12.688 -19.875 -4.246 1 97.75 14 LYS B CA 1
ATOM 1533 C C . LYS B 1 14 ? -11.789 -19.766 -5.473 1 97.75 14 LYS B C 1
ATOM 1535 O O . LYS B 1 14 ? -11.633 -18.688 -6.035 1 97.75 14 LYS B O 1
ATOM 1540 N N . GLU B 1 15 ? -11.258 -20.875 -5.785 1 97.75 15 GLU B N 1
ATOM 1541 C CA . GLU B 1 15 ? -10.375 -20.891 -6.949 1 97.75 15 GLU B CA 1
ATOM 1542 C C . GLU B 1 15 ? -11.148 -20.531 -8.219 1 97.75 15 GLU B C 1
ATOM 1544 O O . GLU B 1 15 ? -10.664 -19.766 -9.047 1 97.75 15 GLU B O 1
ATOM 1549 N N . SER B 1 16 ? -12.336 -21.078 -8.336 1 97.94 16 SER B N 1
ATOM 1550 C CA . SER B 1 16 ? -13.148 -20.812 -9.516 1 97.94 16 SER B CA 1
ATOM 1551 C C . SER B 1 16 ? -13.539 -19.344 -9.594 1 97.94 16 SER B C 1
ATOM 1553 O O . SER B 1 16 ? -13.461 -18.734 -10.664 1 97.94 16 SER B O 1
ATOM 1555 N N . ILE B 1 17 ? -13.883 -18.812 -8.516 1 98.38 17 ILE B N 1
ATOM 1556 C CA . ILE B 1 17 ? -14.305 -17.406 -8.461 1 98.38 17 ILE B CA 1
ATOM 1557 C C . ILE B 1 17 ? -13.117 -16.5 -8.758 1 98.38 17 ILE B C 1
ATOM 1559 O O . ILE B 1 17 ? -13.227 -15.57 -9.562 1 98.38 17 ILE B O 1
ATOM 1563 N N . SER B 1 18 ? -12.023 -16.812 -8.172 1 98.25 18 SER B N 1
ATOM 1564 C CA . SER B 1 18 ? -10.852 -15.953 -8.344 1 98.25 18 SER B CA 1
ATOM 1565 C C . SER B 1 18 ? -10.328 -16.031 -9.773 1 98.25 18 SER B C 1
ATOM 1567 O O . SER B 1 18 ? -9.906 -15.016 -10.336 1 98.25 18 SER B O 1
ATOM 1569 N N . LEU B 1 19 ? -10.367 -17.219 -10.344 1 97.69 19 LEU B N 1
ATOM 1570 C CA . LEU B 1 19 ? -9.969 -17.375 -11.734 1 97.69 19 LEU B CA 1
ATOM 1571 C C . LEU B 1 19 ? -10.922 -16.625 -12.664 1 97.69 19 LEU B C 1
ATOM 1573 O O . LEU B 1 19 ? -10.484 -16.016 -13.641 1 97.69 19 LEU B O 1
ATOM 1577 N N . ALA B 1 20 ? -12.164 -16.672 -12.383 1 97.56 20 ALA B N 1
ATOM 1578 C CA . ALA B 1 20 ? -13.156 -15.953 -13.172 1 97.56 20 ALA B CA 1
ATOM 1579 C C . ALA B 1 20 ? -12.898 -14.445 -13.125 1 97.56 20 ALA B C 1
ATOM 1581 O O . ALA B 1 20 ? -12.914 -13.773 -14.156 1 97.56 20 ALA B O 1
ATOM 1582 N N . TYR B 1 21 ? -12.688 -13.914 -11.969 1 97.56 21 TYR B N 1
ATOM 1583 C CA . TYR B 1 21 ? -12.406 -12.492 -11.828 1 97.56 21 TYR B CA 1
ATOM 1584 C C . TYR B 1 21 ? -11.148 -12.109 -12.609 1 97.56 21 TYR B C 1
ATOM 1586 O O . TYR B 1 21 ? -11.125 -11.086 -13.297 1 97.56 21 TYR B O 1
ATOM 1594 N N . TYR B 1 22 ? -10.156 -12.977 -12.445 1 96.88 22 TYR B N 1
ATOM 1595 C CA . TYR B 1 22 ? -8.891 -12.766 -13.156 1 96.88 22 TYR B CA 1
ATOM 1596 C C . TYR B 1 22 ? -9.125 -12.641 -14.656 1 96.88 22 TYR B C 1
ATOM 1598 O O . TYR B 1 22 ? -8.641 -11.695 -15.289 1 96.88 22 TYR B O 1
ATOM 1606 N N . LYS B 1 23 ? -9.867 -13.516 -15.18 1 96.75 23 LYS B N 1
ATOM 1607 C CA . LYS B 1 23 ? -10.133 -13.531 -16.625 1 96.75 23 LYS B CA 1
ATOM 1608 C C . LYS B 1 23 ? -10.93 -12.305 -17.047 1 96.75 23 LYS B C 1
ATOM 1610 O O . LYS B 1 23 ? -10.633 -11.695 -18.078 1 96.75 23 LYS B O 1
ATOM 1615 N N . LEU B 1 24 ? -11.883 -11.953 -16.281 1 96.38 24 LEU B N 1
ATOM 1616 C CA . LEU B 1 24 ? -12.695 -10.781 -16.594 1 96.38 24 LEU B CA 1
ATOM 1617 C C . LEU B 1 24 ? -11.859 -9.508 -16.531 1 96.38 24 LEU B C 1
ATOM 1619 O O . LEU B 1 24 ? -12.016 -8.617 -17.359 1 96.38 24 LEU B O 1
ATOM 1623 N N . LEU B 1 25 ? -11.039 -9.461 -15.562 1 95.81 25 LEU B N 1
ATOM 1624 C CA . LEU B 1 25 ? -10.188 -8.289 -15.391 1 95.81 25 LEU B CA 1
ATOM 1625 C C . LEU B 1 25 ? -9.258 -8.109 -16.578 1 95.81 25 LEU B C 1
ATOM 1627 O O . LEU B 1 25 ? -9.07 -6.992 -17.078 1 95.81 25 LEU B O 1
ATOM 1631 N N . LEU B 1 26 ? -8.711 -9.156 -17.016 1 95.19 26 LEU B N 1
ATOM 1632 C CA . LEU B 1 26 ? -7.781 -9.102 -18.141 1 95.19 26 LEU B CA 1
ATOM 1633 C C . LEU B 1 26 ? -8.5 -8.688 -19.422 1 95.19 26 LEU B C 1
ATOM 1635 O O . LEU B 1 26 ? -7.902 -8.055 -20.297 1 95.19 26 LEU B O 1
ATOM 1639 N N . GLN B 1 27 ? -9.711 -9 -19.484 1 92.06 27 GLN B N 1
ATOM 1640 C CA . GLN B 1 27 ? -10.484 -8.703 -20.688 1 92.06 27 GLN B CA 1
ATOM 1641 C C . GLN B 1 27 ? -11.062 -7.293 -20.641 1 92.06 27 GLN B C 1
ATOM 1643 O O . GLN B 1 27 ? -11.695 -6.836 -21.594 1 92.06 27 GLN B O 1
ATOM 1648 N N . LYS B 1 28 ? -10.727 -6.535 -19.609 1 80.62 28 LYS B N 1
ATOM 1649 C CA . LYS B 1 28 ? -11.164 -5.152 -19.453 1 80.62 28 LYS B CA 1
ATOM 1650 C C . LYS B 1 28 ? -12.68 -5.035 -19.609 1 80.62 28 LYS B C 1
ATOM 1652 O O . LYS B 1 28 ? -13.172 -4.094 -20.234 1 80.62 28 LYS B O 1
ATOM 1657 N N . GLU B 1 29 ? -13.336 -5.969 -19.094 1 76.56 29 GLU B N 1
ATOM 1658 C CA . GLU B 1 29 ? -14.797 -5.973 -19.125 1 76.56 29 GLU B CA 1
ATOM 1659 C C . GLU B 1 29 ? -15.383 -5.34 -17.875 1 76.56 29 GLU B C 1
ATOM 1661 O O . GLU B 1 29 ? -14.672 -5.133 -16.891 1 76.56 29 GLU B O 1
ATOM 1666 N N . ASP B 1 30 ? -16.578 -4.797 -18.156 1 86.38 30 ASP B N 1
ATOM 1667 C CA . ASP B 1 30 ? -17.328 -4.441 -16.969 1 86.38 30 ASP B CA 1
ATOM 1668 C C . ASP B 1 30 ? -17.531 -5.652 -16.062 1 86.38 30 ASP B C 1
ATOM 1670 O O . ASP B 1 30 ? -18.062 -6.68 -16.484 1 86.38 30 ASP B O 1
ATOM 1674 N N . ILE B 1 31 ? -16.906 -5.555 -14.969 1 92 31 ILE B N 1
ATOM 1675 C CA . ILE B 1 31 ? -16.969 -6.703 -14.07 1 92 31 ILE B CA 1
ATOM 1676 C C . ILE B 1 31 ? -18.094 -6.516 -13.062 1 92 31 ILE B C 1
ATOM 1678 O O . ILE B 1 31 ? -18.156 -5.484 -12.391 1 92 31 ILE B O 1
ATOM 1682 N N . SER B 1 32 ? -19.031 -7.379 -13.078 1 94.56 32 SER B N 1
ATOM 1683 C CA . SER B 1 32 ? -20.094 -7.434 -12.078 1 94.56 32 SER B CA 1
ATOM 1684 C C . SER B 1 32 ? -20.109 -8.773 -11.359 1 94.56 32 SER B C 1
ATOM 1686 O O . SER B 1 32 ? -19.516 -9.75 -11.836 1 94.56 32 SER B O 1
ATOM 1688 N N . ILE B 1 33 ? -20.766 -8.758 -10.242 1 96.25 33 ILE B N 1
ATOM 1689 C CA . ILE B 1 33 ? -20.875 -10 -9.477 1 96.25 33 ILE B CA 1
ATOM 1690 C C . ILE B 1 33 ? -21.594 -11.055 -10.32 1 96.25 33 ILE B C 1
ATOM 1692 O O . ILE B 1 33 ? -21.219 -12.227 -10.32 1 96.25 33 ILE B O 1
ATOM 1696 N N . LYS B 1 34 ? -22.547 -10.586 -10.969 1 96.5 34 LYS B N 1
ATOM 1697 C CA . LYS B 1 34 ? -23.297 -11.492 -11.844 1 96.5 34 LYS B CA 1
ATOM 1698 C C . LYS B 1 34 ? -22.375 -12.141 -12.867 1 96.5 34 LYS B C 1
ATOM 1700 O O . LYS B 1 34 ? -22.391 -13.367 -13.047 1 96.5 34 LYS B O 1
ATOM 1705 N N . LYS B 1 35 ? -21.562 -11.422 -13.531 1 96.75 35 LYS B N 1
ATOM 1706 C CA . LYS B 1 35 ? -20.656 -11.93 -14.555 1 96.75 35 LYS B CA 1
ATOM 1707 C C . LYS B 1 35 ? -19.609 -12.867 -13.953 1 96.75 35 LYS B C 1
ATOM 1709 O O . LYS B 1 35 ? -19.25 -13.875 -14.555 1 96.75 35 LYS B O 1
ATOM 1714 N N . ILE B 1 36 ? -19.156 -12.5 -12.766 1 97.69 36 ILE B N 1
ATOM 1715 C CA . ILE B 1 36 ? -18.188 -13.352 -12.078 1 97.69 36 ILE B CA 1
ATOM 1716 C C . ILE B 1 36 ? -18.812 -14.711 -11.781 1 97.69 36 ILE B C 1
ATOM 1718 O O . ILE B 1 36 ? -18.219 -15.75 -12.062 1 97.69 36 ILE B O 1
ATOM 1722 N N . CYS B 1 37 ? -20 -14.695 -11.242 1 98 37 CYS B N 1
ATOM 1723 C CA . CYS B 1 37 ? -20.703 -15.922 -10.891 1 98 37 CYS B CA 1
ATOM 1724 C C . CYS B 1 37 ? -20.938 -16.781 -12.125 1 98 37 CYS B C 1
ATOM 1726 O O . CYS B 1 37 ? -20.703 -17.984 -12.102 1 98 37 CYS B O 1
ATOM 1728 N N . GLU B 1 38 ? -21.391 -16.156 -13.172 1 97.44 38 GLU B N 1
ATOM 1729 C CA . GLU B 1 38 ? -21.656 -16.859 -14.422 1 97.44 38 GLU B CA 1
ATOM 1730 C C . GLU B 1 38 ? -20.391 -17.531 -14.961 1 97.44 38 GLU B C 1
ATOM 1732 O O . GLU B 1 38 ? -20.406 -18.703 -15.336 1 97.44 38 GLU B O 1
ATOM 1737 N N . LYS B 1 39 ? -19.359 -16.859 -14.953 1 96.75 39 LYS B N 1
ATOM 1738 C CA . LYS B 1 39 ? -18.094 -17.375 -15.484 1 96.75 39 LYS B CA 1
ATOM 1739 C C . LYS B 1 39 ? -17.531 -18.484 -14.586 1 96.75 39 LYS B C 1
ATOM 1741 O O . LYS B 1 39 ? -16.938 -19.438 -15.07 1 96.75 39 LYS B O 1
ATOM 1746 N N . ALA B 1 40 ? -17.672 -18.266 -13.305 1 97.94 40 ALA B N 1
ATOM 1747 C CA . ALA B 1 40 ? -17.156 -19.219 -12.328 1 97.94 40 ALA B CA 1
ATOM 1748 C C . ALA B 1 40 ? -18.062 -20.438 -12.227 1 97.94 40 ALA B C 1
ATOM 1750 O O . ALA B 1 40 ? -17.656 -21.484 -11.703 1 97.94 40 ALA B O 1
ATOM 1751 N N . GLY B 1 41 ? -19.266 -20.328 -12.633 1 97.88 41 GLY B N 1
ATOM 1752 C CA . GLY B 1 41 ? -20.219 -21.406 -12.531 1 97.88 41 GLY B CA 1
ATOM 1753 C C . GLY B 1 41 ? -20.719 -21.625 -11.109 1 97.88 41 GLY B C 1
ATOM 1754 O O . GLY B 1 41 ? -20.844 -22.766 -10.664 1 97.88 41 GLY B O 1
ATOM 1755 N N . VAL B 1 42 ? -20.922 -20.547 -10.422 1 97.81 42 VAL B N 1
ATOM 1756 C CA . VAL B 1 42 ? -21.375 -20.656 -9.047 1 97.81 42 VAL B CA 1
ATOM 1757 C C . VAL B 1 42 ? -22.578 -19.75 -8.828 1 97.81 42 VAL B C 1
ATOM 1759 O O . VAL B 1 42 ? -22.828 -18.828 -9.617 1 97.81 42 VAL B O 1
ATOM 1762 N N . SER B 1 43 ? -23.297 -20 -7.766 1 96.94 43 SER B N 1
ATOM 1763 C CA . SER B 1 43 ? -24.422 -19.141 -7.402 1 96.94 43 SER B CA 1
ATOM 1764 C C . SER B 1 43 ? -23.969 -17.875 -6.688 1 96.94 43 SER B C 1
ATOM 1766 O O . SER B 1 43 ? -22.859 -17.844 -6.148 1 96.94 43 SER B O 1
ATOM 1768 N N . ARG B 1 44 ? -24.891 -16.906 -6.711 1 96.62 44 ARG B N 1
ATOM 1769 C CA . ARG B 1 44 ? -24.625 -15.688 -5.945 1 96.62 44 ARG B CA 1
ATOM 1770 C C . ARG B 1 44 ? -24.438 -16 -4.465 1 96.62 44 ARG B C 1
ATOM 1772 O O . ARG B 1 44 ? -23.562 -15.422 -3.812 1 96.62 44 ARG B O 1
ATOM 1779 N N . ASN B 1 45 ? -25.125 -16.922 -3.973 1 96.94 45 ASN B N 1
ATOM 1780 C CA . ASN B 1 45 ? -25 -17.328 -2.576 1 96.94 45 ASN B CA 1
ATOM 1781 C C . ASN B 1 45 ? -23.609 -17.906 -2.281 1 96.94 45 ASN B C 1
ATOM 1783 O O . ASN B 1 45 ? -23 -17.578 -1.265 1 96.94 45 ASN B O 1
ATOM 1787 N N . ALA B 1 46 ? -23.234 -18.766 -3.146 1 96.69 46 ALA B N 1
ATOM 1788 C CA . ALA B 1 46 ? -21.891 -19.344 -3.004 1 96.69 46 ALA B CA 1
ATOM 1789 C C . ALA B 1 46 ? -20.812 -18.266 -3.045 1 96.69 46 ALA B C 1
ATOM 1791 O O . ALA B 1 46 ? -19.844 -18.328 -2.303 1 96.69 46 ALA B O 1
ATOM 1792 N N . TYR B 1 47 ? -21.031 -17.281 -3.955 1 97.81 47 TYR B N 1
ATOM 1793 C CA . TYR B 1 47 ? -20.094 -16.156 -4.047 1 97.81 47 TYR B CA 1
ATOM 1794 C C . TYR B 1 47 ? -19.938 -15.469 -2.697 1 97.81 47 TYR B C 1
ATOM 1796 O O . TYR B 1 47 ? -18.812 -15.312 -2.199 1 97.81 47 TYR B O 1
ATOM 1804 N N . TYR B 1 48 ? -20.969 -15.156 -2.037 1 96.94 48 TYR B N 1
ATOM 1805 C CA . TYR B 1 48 ? -20.938 -14.352 -0.817 1 96.94 48 TYR B CA 1
ATOM 1806 C C . TYR B 1 48 ? -20.531 -15.203 0.38 1 96.94 48 TYR B C 1
ATOM 1808 O O . TYR B 1 48 ? -20.078 -14.672 1.4 1 96.94 48 TYR B O 1
ATOM 1816 N N . ARG B 1 49 ? -20.625 -16.484 0.286 1 97 49 ARG B N 1
ATOM 1817 C CA . ARG B 1 49 ? -20.141 -17.391 1.32 1 97 49 ARG B CA 1
ATOM 1818 C C . ARG B 1 49 ? -18.609 -17.422 1.336 1 97 49 ARG B C 1
ATOM 1820 O O . ARG B 1 49 ? -18 -17.688 2.373 1 97 49 ARG B O 1
ATOM 1827 N N . ASN B 1 50 ? -18.047 -17.062 0.199 1 97.56 50 ASN B N 1
ATOM 1828 C CA . ASN B 1 50 ? -16.609 -17.266 0.064 1 97.56 50 ASN B CA 1
ATOM 1829 C C . ASN B 1 50 ? -15.859 -15.938 0.072 1 97.56 50 ASN B C 1
ATOM 1831 O O . ASN B 1 50 ? -14.719 -15.859 0.541 1 97.56 50 ASN B O 1
ATOM 1835 N N . PHE B 1 51 ? -16.453 -14.953 -0.49 1 97.94 51 PHE B N 1
ATOM 1836 C CA . PHE B 1 51 ? -15.789 -13.664 -0.574 1 97.94 51 PHE B CA 1
ATOM 1837 C C . PHE B 1 51 ? -16.734 -12.539 -0.169 1 97.94 51 PHE B C 1
ATOM 1839 O O . PHE B 1 51 ? -17.922 -12.578 -0.485 1 97.94 51 PHE B O 1
ATOM 1846 N N . GLU B 1 52 ? -16.078 -11.555 0.48 1 95.81 52 GLU B N 1
ATOM 1847 C CA . GLU B 1 52 ? -16.844 -10.391 0.914 1 95.81 52 GLU B CA 1
ATOM 1848 C C . GLU B 1 52 ? -16.609 -9.195 0.001 1 95.81 52 GLU B C 1
ATOM 1850 O O . GLU B 1 52 ? -17.359 -8.219 0.033 1 95.81 52 GLU B O 1
ATOM 1855 N N . SER B 1 53 ? -15.539 -9.25 -0.779 1 95.19 53 SER B N 1
ATOM 1856 C CA . SER B 1 53 ? -15.18 -8.125 -1.638 1 95.19 53 SER B CA 1
ATOM 1857 C C . SER B 1 53 ? -14.281 -8.578 -2.787 1 95.19 53 SER B C 1
ATOM 1859 O O . SER B 1 53 ? -13.68 -9.648 -2.729 1 95.19 53 SER B O 1
ATOM 1861 N N . VAL B 1 54 ? -14.188 -7.762 -3.734 1 95 54 VAL B N 1
ATOM 1862 C CA . VAL B 1 54 ? -13.312 -8.016 -4.871 1 95 54 VAL B CA 1
ATOM 1863 C C . VAL B 1 54 ? -11.859 -8.008 -4.414 1 95 54 VAL B C 1
ATOM 1865 O O . VAL B 1 54 ? -11.031 -8.766 -4.93 1 95 54 VAL B O 1
ATOM 1868 N N . ASP B 1 55 ? -11.555 -7.254 -3.422 1 96.88 55 ASP B N 1
ATOM 1869 C CA . ASP B 1 55 ? -10.203 -7.242 -2.869 1 96.88 55 ASP B CA 1
ATOM 1870 C C . ASP B 1 55 ? -9.797 -8.625 -2.373 1 96.88 55 ASP B C 1
ATOM 1872 O O . ASP B 1 55 ? -8.68 -9.086 -2.631 1 96.88 55 ASP B O 1
ATOM 1876 N N . GLU B 1 56 ? -10.695 -9.273 -1.738 1 97.56 56 GLU B N 1
ATOM 1877 C CA . GLU B 1 56 ? -10.414 -10.609 -1.222 1 97.56 56 GLU B CA 1
ATOM 1878 C C . GLU B 1 56 ? -10.18 -11.602 -2.355 1 97.56 56 GLU B C 1
ATOM 1880 O O . GLU B 1 56 ? -9.352 -12.508 -2.234 1 97.56 56 GLU B O 1
ATOM 1885 N N . ILE B 1 57 ? -10.898 -11.383 -3.393 1 98.06 57 ILE B N 1
ATOM 1886 C CA . ILE B 1 57 ? -10.75 -12.25 -4.551 1 98.06 57 ILE B CA 1
ATOM 1887 C C . ILE B 1 57 ? -9.352 -12.094 -5.141 1 98.06 57 ILE B C 1
ATOM 1889 O O . ILE B 1 57 ? -8.656 -13.086 -5.387 1 98.06 57 ILE B O 1
ATOM 1893 N N . ILE B 1 58 ? -8.969 -10.852 -5.289 1 98.06 58 ILE B N 1
ATOM 1894 C CA . ILE B 1 58 ? -7.703 -10.539 -5.938 1 98.06 58 ILE B CA 1
ATOM 1895 C C . ILE B 1 58 ? -6.547 -11.055 -5.078 1 98.06 58 ILE B C 1
ATOM 1897 O O . ILE B 1 58 ? -5.637 -11.711 -5.582 1 98.06 58 ILE B O 1
ATOM 1901 N N . ILE B 1 59 ? -6.609 -10.789 -3.805 1 97.94 59 ILE B N 1
ATOM 1902 C CA . ILE B 1 59 ? -5.523 -11.211 -2.924 1 97.94 59 ILE B CA 1
ATOM 1903 C C . ILE B 1 59 ? -5.445 -12.734 -2.9 1 97.94 59 ILE B C 1
ATOM 1905 O O . ILE B 1 59 ? -4.352 -13.305 -2.891 1 97.94 59 ILE B O 1
ATOM 1909 N N . TYR B 1 60 ? -6.555 -13.367 -2.863 1 97.81 60 TYR B N 1
ATOM 1910 C CA . TYR B 1 60 ? -6.566 -14.828 -2.914 1 97.81 60 TYR B CA 1
ATOM 1911 C C . TYR B 1 60 ? -5.867 -15.336 -4.172 1 97.81 60 TYR B C 1
ATOM 1913 O O . TYR B 1 60 ? -5.023 -16.234 -4.098 1 97.81 60 TYR B O 1
ATOM 1921 N N . TYR B 1 61 ? -6.211 -14.766 -5.25 1 98.12 61 TYR B N 1
ATOM 1922 C CA . TYR B 1 61 ? -5.648 -15.227 -6.52 1 98.12 61 TYR B CA 1
ATOM 1923 C C . TYR B 1 61 ? -4.145 -14.977 -6.57 1 98.12 61 TYR B C 1
ATOM 1925 O O . TYR B 1 61 ? -3.387 -15.828 -7.039 1 98.12 61 TYR B O 1
ATOM 1933 N N . LEU B 1 62 ? -3.719 -13.844 -6.129 1 98.19 62 LEU B N 1
ATOM 1934 C CA . LEU B 1 62 ? -2.295 -13.531 -6.082 1 98.19 62 LEU B CA 1
ATOM 1935 C C . LEU B 1 62 ? -1.541 -14.555 -5.242 1 98.19 62 LEU B C 1
ATOM 1937 O O . LEU B 1 62 ? -0.471 -15.023 -5.641 1 98.19 62 LEU B O 1
ATOM 1941 N N . ILE B 1 63 ? -2.102 -14.883 -4.145 1 97.69 63 ILE B N 1
ATOM 1942 C CA . ILE B 1 63 ? -1.467 -15.836 -3.236 1 97.69 63 ILE B CA 1
ATOM 1943 C C . ILE B 1 63 ? -1.457 -17.219 -3.867 1 97.69 63 ILE B C 1
ATOM 1945 O O . ILE B 1 63 ? -0.456 -17.938 -3.791 1 97.69 63 ILE B O 1
ATOM 1949 N N . LEU B 1 64 ? -2.547 -17.578 -4.496 1 97.25 64 LEU B N 1
ATOM 1950 C CA . LEU B 1 64 ? -2.641 -18.859 -5.191 1 97.25 64 LEU B CA 1
ATOM 1951 C C . LEU B 1 64 ? -1.58 -18.969 -6.281 1 97.25 64 LEU B C 1
ATOM 1953 O O . LEU B 1 64 ? -0.889 -19.984 -6.383 1 97.25 64 LEU B O 1
ATOM 1957 N N . LYS B 1 65 ? -1.435 -17.938 -7.035 1 97.44 65 LYS B N 1
ATOM 1958 C CA . LYS B 1 65 ? -0.458 -17.938 -8.117 1 97.44 65 LYS B CA 1
ATOM 1959 C C . LYS B 1 65 ? 0.967 -17.984 -7.578 1 97.44 65 LYS B C 1
ATOM 1961 O O . LYS B 1 65 ? 1.836 -18.641 -8.156 1 97.44 65 LYS B O 1
ATOM 1966 N N . TRP B 1 66 ? 1.222 -17.281 -6.516 1 97.62 66 TRP B N 1
ATOM 1967 C CA . TRP B 1 66 ? 2.529 -17.344 -5.871 1 97.62 66 TRP B CA 1
ATOM 1968 C C . TRP B 1 66 ? 2.828 -18.75 -5.367 1 97.62 66 TRP B C 1
ATOM 1970 O O . TRP B 1 66 ? 3.93 -19.266 -5.57 1 97.62 66 TRP B O 1
ATOM 1980 N N . ALA B 1 67 ? 1.854 -19.328 -4.766 1 96.25 67 ALA B N 1
ATOM 1981 C CA . ALA B 1 67 ? 2.021 -20.688 -4.277 1 96.25 67 ALA B CA 1
ATOM 1982 C C . ALA B 1 67 ? 2.336 -21.641 -5.422 1 96.25 67 ALA B C 1
ATOM 1984 O O . ALA B 1 67 ? 3.213 -22.5 -5.297 1 96.25 67 ALA B O 1
ATOM 1985 N N . ASN B 1 68 ? 1.589 -21.5 -6.449 1 96.56 68 ASN B N 1
ATOM 1986 C CA . ASN B 1 68 ? 1.84 -22.328 -7.629 1 96.56 68 ASN B CA 1
ATOM 1987 C C . ASN B 1 68 ? 3.248 -22.109 -8.172 1 96.56 68 ASN B C 1
ATOM 1989 O O . ASN B 1 68 ? 3.922 -23.062 -8.562 1 96.56 68 ASN B O 1
ATOM 1993 N N . TYR B 1 69 ? 3.664 -20.875 -8.219 1 96.81 69 TYR B N 1
ATOM 1994 C CA . TYR B 1 69 ? 5.023 -20.562 -8.648 1 96.81 69 TYR B CA 1
ATOM 1995 C C . TYR B 1 69 ? 6.047 -21.281 -7.789 1 96.81 69 TYR B C 1
ATOM 1997 O O . TYR B 1 69 ? 6.977 -21.906 -8.312 1 96.81 69 TYR B O 1
ATOM 2005 N N . CYS B 1 70 ? 5.898 -21.219 -6.508 1 96.69 70 CYS B N 1
ATOM 2006 C CA . CYS B 1 70 ? 6.848 -21.812 -5.57 1 96.69 70 CYS B CA 1
ATOM 2007 C C . CYS B 1 70 ? 6.906 -23.328 -5.727 1 96.69 70 CYS B C 1
ATOM 2009 O O . CYS B 1 70 ? 7.977 -23.922 -5.609 1 96.69 70 CYS B O 1
ATOM 2011 N N . GLU B 1 71 ? 5.789 -23.906 -5.977 1 95.56 71 GLU B N 1
ATOM 2012 C CA . GLU B 1 71 ? 5.723 -25.359 -6.137 1 95.56 71 GLU B CA 1
ATOM 2013 C C . GLU B 1 71 ? 6.535 -25.828 -7.34 1 95.56 71 GLU B C 1
ATOM 2015 O O . GLU B 1 71 ? 7.078 -26.922 -7.344 1 95.56 71 GLU B O 1
ATOM 2020 N N . ASN B 1 72 ? 6.684 -24.984 -8.281 1 95.69 72 ASN B N 1
ATOM 2021 C CA . ASN B 1 72 ? 7.328 -25.359 -9.531 1 95.69 72 ASN B CA 1
ATOM 2022 C C . ASN B 1 72 ? 8.773 -24.859 -9.594 1 95.69 72 ASN B C 1
ATOM 2024 O O . ASN B 1 72 ? 9.57 -25.359 -10.398 1 95.69 72 ASN B O 1
ATOM 2028 N N . ALA B 1 73 ? 9.078 -23.922 -8.773 1 94.19 73 ALA B N 1
ATOM 2029 C CA . ALA B 1 73 ? 10.359 -23.234 -8.898 1 94.19 73 ALA B CA 1
ATOM 2030 C C . ALA B 1 73 ? 11.453 -23.969 -8.117 1 94.19 73 ALA B C 1
ATOM 2032 O O . ALA B 1 73 ? 12.641 -23.844 -8.43 1 94.19 73 ALA B O 1
ATOM 2033 N N . GLY B 1 74 ? 11.156 -24.625 -6.992 1 91.81 74 GLY B N 1
ATOM 2034 C CA . GLY B 1 74 ? 12.133 -25.328 -6.18 1 91.81 74 GLY B CA 1
ATOM 2035 C C . GLY B 1 74 ? 11.602 -25.703 -4.809 1 91.81 74 GLY B C 1
ATOM 2036 O O . GLY B 1 74 ? 10.398 -25.641 -4.562 1 91.81 74 GLY B O 1
ATOM 2037 N N . THR B 1 75 ? 12.57 -26.125 -3.982 1 94 75 THR B N 1
ATOM 2038 C CA . THR B 1 75 ? 12.203 -26.453 -2.611 1 94 75 THR B CA 1
ATOM 2039 C C . THR B 1 75 ? 11.922 -25.188 -1.805 1 94 75 THR B C 1
ATOM 2041 O O . THR B 1 75 ? 12.359 -24.109 -2.172 1 94 75 THR B O 1
ATOM 2044 N N . GLU B 1 76 ? 11.25 -25.422 -0.776 1 91.69 76 GLU B N 1
ATOM 2045 C CA . GLU B 1 76 ? 10.969 -24.297 0.122 1 91.69 76 GLU B CA 1
ATOM 2046 C C . GLU B 1 76 ? 12.25 -23.594 0.542 1 91.69 76 GLU B C 1
ATOM 2048 O O . GLU B 1 76 ? 12.289 -22.359 0.612 1 91.69 76 GLU B O 1
ATOM 2053 N N . THR B 1 77 ? 13.25 -24.359 0.805 1 93.06 77 THR B N 1
ATOM 2054 C CA . THR B 1 77 ? 14.523 -23.812 1.244 1 93.06 77 THR B CA 1
ATOM 2055 C C . THR B 1 77 ? 15.18 -23 0.129 1 93.06 77 THR B C 1
ATOM 2057 O O . THR B 1 77 ? 15.703 -21.906 0.372 1 93.06 77 THR B O 1
ATOM 2060 N N . GLU B 1 78 ? 15.094 -23.484 -1.002 1 93.12 78 GLU B N 1
ATOM 2061 C CA . GLU B 1 78 ? 15.672 -22.781 -2.146 1 93.12 78 GLU B CA 1
ATOM 2062 C C . GLU B 1 78 ? 14.969 -21.453 -2.389 1 93.12 78 GLU B C 1
ATOM 2064 O O . GLU B 1 78 ? 15.617 -20.438 -2.643 1 93.12 78 GLU B O 1
ATOM 2069 N N . ILE B 1 79 ? 13.711 -21.5 -2.316 1 94.06 79 ILE B N 1
ATOM 2070 C CA . ILE B 1 79 ? 12.914 -20.297 -2.547 1 94.06 79 ILE B CA 1
ATOM 2071 C C . ILE B 1 79 ? 13.172 -19.297 -1.43 1 94.06 79 ILE B C 1
ATOM 2073 O O . ILE B 1 79 ? 13.422 -18.109 -1.695 1 94.06 79 ILE B O 1
ATOM 2077 N N . SER B 1 80 ? 13.211 -19.766 -0.229 1 91.75 80 SER B N 1
ATOM 2078 C CA . SER B 1 80 ? 13.414 -18.891 0.929 1 91.75 80 SER B CA 1
ATOM 2079 C C . SER B 1 80 ? 14.781 -18.234 0.894 1 91.75 80 SER B C 1
ATOM 2081 O O . SER B 1 80 ? 14.938 -17.094 1.334 1 91.75 80 SER B O 1
ATOM 2083 N N . ASN B 1 81 ? 15.805 -18.875 0.373 1 91.44 81 ASN B N 1
ATOM 2084 C CA . ASN B 1 81 ? 17.172 -18.375 0.326 1 91.44 81 ASN B CA 1
ATOM 2085 C C . ASN B 1 81 ? 17.328 -17.25 -0.706 1 91.44 81 ASN B C 1
ATOM 2087 O O . ASN B 1 81 ? 18.297 -16.5 -0.658 1 91.44 81 ASN B O 1
ATOM 2091 N N . ASP B 1 82 ? 16.375 -17.219 -1.571 1 94.19 82 ASP B N 1
ATOM 2092 C CA . ASP B 1 82 ? 16.422 -16.219 -2.635 1 94.19 82 ASP B CA 1
ATOM 2093 C C . ASP B 1 82 ? 15.023 -15.727 -2.986 1 94.19 82 ASP B C 1
ATOM 2095 O O . ASP B 1 82 ? 14.664 -15.641 -4.164 1 94.19 82 ASP B O 1
ATOM 2099 N N . VAL B 1 83 ? 14.266 -15.461 -2.029 1 96.06 83 VAL B N 1
ATOM 2100 C CA . VAL B 1 83 ? 12.844 -15.172 -2.211 1 96.06 83 VAL B CA 1
ATOM 2101 C C . VAL B 1 83 ? 12.68 -13.922 -3.064 1 96.06 83 VAL B C 1
ATOM 2103 O O . VAL B 1 83 ? 11.758 -13.836 -3.881 1 96.06 83 VAL B O 1
ATOM 2106 N N . GLY B 1 84 ? 13.562 -12.906 -2.949 1 96.5 84 GLY B N 1
ATOM 2107 C CA . GLY B 1 84 ? 13.516 -11.688 -3.744 1 96.5 84 GLY B CA 1
ATOM 2108 C C . GLY B 1 84 ? 13.562 -11.945 -5.238 1 96.5 84 GLY B C 1
ATOM 2109 O O . GLY B 1 84 ? 12.742 -11.422 -5.992 1 96.5 84 GLY B O 1
ATOM 2110 N N . SER B 1 85 ? 14.484 -12.805 -5.602 1 96.5 85 SER B N 1
ATOM 2111 C CA . SER B 1 85 ? 14.633 -13.133 -7.016 1 96.5 85 SER B CA 1
ATOM 2112 C C . SER B 1 85 ? 13.406 -13.867 -7.543 1 96.5 85 SER B C 1
ATOM 2114 O O . SER B 1 85 ? 12.984 -13.641 -8.68 1 96.5 85 SER B O 1
ATOM 2116 N N . HIS B 1 86 ? 12.867 -14.727 -6.797 1 97.31 86 HIS B N 1
ATOM 2117 C CA . HIS B 1 86 ? 11.68 -15.477 -7.207 1 97.31 86 HIS B CA 1
ATOM 2118 C C . HIS B 1 86 ? 10.461 -14.562 -7.305 1 97.31 86 HIS B C 1
ATOM 2120 O O . HIS B 1 86 ? 9.656 -14.695 -8.227 1 97.31 86 HIS B O 1
ATOM 2126 N N . LEU B 1 87 ? 10.359 -13.609 -6.383 1 98 87 LEU B N 1
ATOM 2127 C CA . LEU B 1 87 ? 9.242 -12.672 -6.43 1 98 87 LEU B CA 1
ATOM 2128 C C . LEU B 1 87 ? 9.352 -11.758 -7.641 1 98 87 LEU B C 1
ATOM 2130 O O . LEU B 1 87 ? 8.344 -11.43 -8.273 1 98 87 LEU B O 1
ATOM 2134 N N . ILE B 1 88 ? 10.562 -11.352 -7.965 1 97.75 88 ILE B N 1
ATOM 2135 C CA . ILE B 1 88 ? 10.781 -10.539 -9.156 1 97.75 88 ILE B CA 1
ATOM 2136 C C . ILE B 1 88 ? 10.289 -11.297 -10.391 1 97.75 88 ILE B C 1
ATOM 2138 O O . ILE B 1 88 ? 9.516 -10.758 -11.188 1 97.75 88 ILE B O 1
ATOM 2142 N N . LYS B 1 89 ? 10.633 -12.539 -10.477 1 97.62 89 LYS B N 1
ATOM 2143 C CA . LYS B 1 89 ? 10.234 -13.367 -11.609 1 97.62 89 LYS B CA 1
ATOM 2144 C C . LYS B 1 89 ? 8.727 -13.602 -11.617 1 97.62 89 LYS B C 1
ATOM 2146 O O . LYS B 1 89 ? 8.086 -13.523 -12.664 1 97.62 89 LYS B O 1
ATOM 2151 N N . TYR B 1 90 ? 8.195 -13.875 -10.508 1 98.19 90 TYR B N 1
ATOM 2152 C CA . TYR B 1 90 ? 6.762 -14.102 -10.359 1 98.19 90 TYR B CA 1
ATOM 2153 C C . TYR B 1 90 ? 5.969 -12.891 -10.836 1 98.19 90 TYR B C 1
ATOM 2155 O O . TYR B 1 90 ? 5.105 -13.016 -11.711 1 98.19 90 TYR B O 1
ATOM 2163 N N . PHE B 1 91 ? 6.277 -11.742 -10.352 1 98.5 91 PHE B N 1
ATOM 2164 C CA . PHE B 1 91 ? 5.496 -10.555 -10.688 1 98.5 91 PHE B CA 1
ATOM 2165 C C . PHE B 1 91 ? 5.695 -10.172 -12.148 1 98.5 91 PHE B C 1
ATOM 2167 O O . PHE B 1 91 ? 4.77 -9.68 -12.797 1 98.5 91 PHE B O 1
ATOM 2174 N N . TYR B 1 92 ? 6.934 -10.359 -12.594 1 98.25 92 TYR B N 1
ATOM 2175 C CA . TYR B 1 92 ? 7.16 -10.102 -14.008 1 98.25 92 TYR B CA 1
ATOM 2176 C C . TYR B 1 92 ? 6.285 -10.992 -14.875 1 98.25 92 TYR B C 1
ATOM 2178 O O . TYR B 1 92 ? 5.723 -10.547 -15.875 1 98.25 92 TYR B O 1
ATOM 2186 N N . SER B 1 93 ? 6.18 -12.266 -14.5 1 97.38 93 SER B N 1
ATOM 2187 C CA . SER B 1 93 ? 5.363 -13.203 -15.258 1 97.38 93 SER B CA 1
ATOM 2188 C C . SER B 1 93 ? 3.887 -12.836 -15.195 1 97.38 93 SER B C 1
ATOM 2190 O O . SER B 1 93 ? 3.119 -13.164 -16.094 1 97.38 93 SER B O 1
ATOM 2192 N N . GLU B 1 94 ? 3.477 -12.172 -14.148 1 97.44 94 GLU B N 1
ATOM 2193 C CA . GLU B 1 94 ? 2.082 -11.789 -13.945 1 97.44 94 GLU B CA 1
ATOM 2194 C C . GLU B 1 94 ? 1.855 -10.32 -14.312 1 97.44 94 GLU B C 1
ATOM 2196 O O . GLU B 1 94 ? 0.918 -9.688 -13.82 1 97.44 94 GLU B O 1
ATOM 2201 N N . ARG B 1 95 ? 2.66 -9.734 -15.141 1 98 95 ARG B N 1
ATOM 2202 C CA . ARG B 1 95 ? 2.672 -8.297 -15.359 1 98 95 ARG B CA 1
ATOM 2203 C C . ARG B 1 95 ? 1.338 -7.812 -15.922 1 98 95 ARG B C 1
ATOM 2205 O O . ARG B 1 95 ? 0.868 -6.727 -15.578 1 98 95 ARG B O 1
ATOM 2212 N N . GLU B 1 96 ? 0.657 -8.602 -16.766 1 97.38 96 GLU B N 1
ATOM 2213 C CA . GLU B 1 96 ? -0.616 -8.172 -17.344 1 97.38 96 GLU B CA 1
ATOM 2214 C C . GLU B 1 96 ? -1.705 -8.102 -16.281 1 97.38 96 GLU B C 1
ATOM 2216 O O . GLU B 1 96 ? -2.539 -7.191 -16.297 1 97.38 96 GLU B O 1
ATOM 2221 N N . PHE B 1 97 ? -1.639 -9.109 -15.453 1 97.38 97 PHE B N 1
ATOM 2222 C CA . PHE B 1 97 ? -2.582 -9.086 -14.336 1 97.38 97 PHE B CA 1
ATOM 2223 C C . PHE B 1 97 ? -2.324 -7.891 -13.43 1 97.38 97 PHE B C 1
ATOM 2225 O O . PHE B 1 97 ? -3.262 -7.207 -13.023 1 97.38 97 PHE B O 1
ATOM 2232 N N . VAL B 1 98 ? -1.071 -7.625 -13.094 1 98.12 98 VAL B N 1
ATOM 2233 C CA . VAL B 1 98 ? -0.69 -6.527 -12.211 1 98.12 98 VAL B CA 1
ATOM 2234 C C . VAL B 1 98 ? -1.103 -5.195 -12.836 1 98.12 98 VAL B C 1
ATOM 2236 O O . VAL B 1 98 ? -1.608 -4.309 -12.141 1 98.12 98 VAL B O 1
ATOM 2239 N N . ARG B 1 99 ? -0.916 -5.055 -14.102 1 97.38 99 ARG B N 1
ATOM 2240 C CA . ARG B 1 99 ? -1.361 -3.857 -14.812 1 97.38 99 ARG B CA 1
ATOM 2241 C C . ARG B 1 99 ? -2.861 -3.646 -14.641 1 97.38 99 ARG B C 1
ATOM 2243 O O . ARG B 1 99 ? -3.314 -2.521 -14.414 1 97.38 99 ARG B O 1
ATOM 2250 N N . ALA B 1 100 ? -3.613 -4.695 -14.812 1 96.56 100 ALA B N 1
ATOM 2251 C CA . ALA B 1 100 ? -5.066 -4.621 -14.695 1 96.56 100 ALA B CA 1
ATOM 2252 C C . ALA B 1 100 ? -5.484 -4.219 -13.281 1 96.56 100 ALA B C 1
ATOM 2254 O O .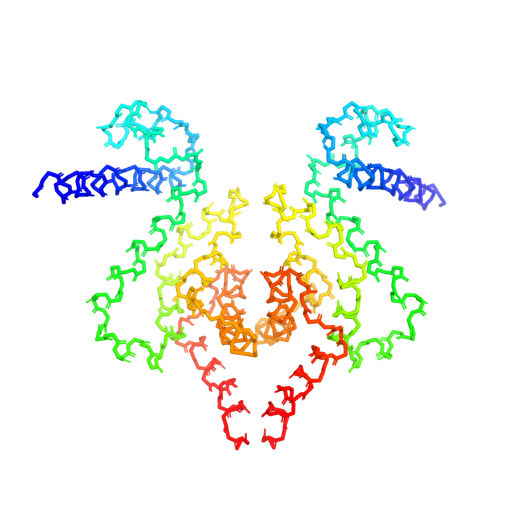 ALA B 1 100 ? -6.391 -3.4 -13.109 1 96.56 100 ALA B O 1
ATOM 2255 N N . ILE B 1 101 ? -4.836 -4.809 -12.297 1 96.69 101 ILE B N 1
ATOM 2256 C CA . ILE B 1 101 ? -5.098 -4.488 -10.898 1 96.69 101 ILE B CA 1
ATOM 2257 C C . ILE B 1 101 ? -4.797 -3.014 -10.641 1 96.69 101 ILE B C 1
ATOM 2259 O O . ILE B 1 101 ? -5.566 -2.326 -9.969 1 96.69 101 ILE B O 1
ATOM 2263 N N . LYS B 1 102 ? -3.703 -2.578 -11.133 1 96.62 102 LYS B N 1
ATOM 2264 C CA . LYS B 1 102 ? -3.297 -1.183 -11 1 96.62 102 LYS B CA 1
ATOM 2265 C C . LYS B 1 102 ? -4.32 -0.245 -11.625 1 96.62 102 LYS B C 1
ATOM 2267 O O . LYS B 1 102 ? -4.672 0.782 -11.039 1 96.62 102 LYS B O 1
ATOM 2272 N N . GLN B 1 103 ? -4.809 -0.588 -12.773 1 94.44 103 GLN B N 1
ATOM 2273 C CA . GLN B 1 103 ? -5.789 0.22 -13.492 1 94.44 103 GLN B CA 1
ATOM 2274 C C . GLN B 1 103 ? -7.094 0.326 -12.703 1 94.44 103 GLN B C 1
ATOM 2276 O O . GLN B 1 103 ? -7.789 1.343 -12.781 1 94.44 103 GLN B O 1
ATOM 2281 N N . GLN B 1 104 ? -7.34 -0.705 -11.898 1 92.69 104 GLN B N 1
ATOM 2282 C CA . GLN B 1 104 ? -8.555 -0.711 -11.086 1 92.69 104 GLN B CA 1
ATOM 2283 C C . GLN B 1 104 ? -8.336 -0.006 -9.758 1 92.69 104 GLN B C 1
ATOM 2285 O O . GLN B 1 104 ? -9.227 0.026 -8.906 1 92.69 104 GLN B O 1
ATOM 2290 N N . GLY B 1 105 ? -7.199 0.521 -9.562 1 93.25 105 GLY B N 1
ATOM 2291 C CA . GLY B 1 105 ? -6.883 1.226 -8.336 1 93.25 105 GLY B CA 1
ATOM 2292 C C . GLY B 1 105 ? -6.602 0.295 -7.168 1 93.25 105 GLY B C 1
ATOM 2293 O O . GLY B 1 105 ? -6.727 0.692 -6.008 1 93.25 105 GLY B O 1
ATOM 2294 N N . GLN B 1 106 ? -6.203 -0.985 -7.445 1 96.31 106 GLN B N 1
ATOM 2295 C CA . GLN B 1 106 ? -6.09 -1.971 -6.375 1 96.31 106 GLN B CA 1
ATOM 2296 C C . GLN B 1 106 ? -4.652 -2.455 -6.219 1 96.31 106 GLN B C 1
ATOM 2298 O O . GLN B 1 106 ? -4.414 -3.582 -5.777 1 96.31 106 GLN B O 1
ATOM 2303 N N . ILE B 1 107 ? -3.668 -1.563 -6.566 1 97.75 107 ILE B N 1
ATOM 2304 C CA . ILE B 1 107 ? -2.252 -1.91 -6.527 1 97.75 107 ILE B CA 1
ATOM 2305 C C . ILE B 1 107 ? -1.817 -2.148 -5.082 1 97.75 107 ILE B C 1
ATOM 2307 O O . ILE B 1 107 ? -0.823 -2.834 -4.832 1 97.75 107 ILE B O 1
ATOM 2311 N N . TYR B 1 108 ? -2.568 -1.649 -4.109 1 97.44 108 TYR B N 1
ATOM 2312 C CA . TYR B 1 108 ? -2.264 -1.808 -2.693 1 97.44 108 TYR B CA 1
ATOM 2313 C C . TYR B 1 108 ? -2.35 -3.271 -2.277 1 97.44 108 TYR B C 1
ATOM 2315 O O . TYR B 1 108 ? -1.801 -3.664 -1.244 1 97.44 108 TYR B O 1
ATOM 2323 N N . LEU B 1 109 ? -2.994 -4.105 -3.064 1 97.94 109 LEU B N 1
ATOM 2324 C CA . LEU B 1 109 ? -3.133 -5.523 -2.748 1 97.94 109 LEU B CA 1
ATOM 2325 C C . LEU B 1 109 ? -1.808 -6.254 -2.936 1 97.94 109 LEU B C 1
ATOM 2327 O O . LEU B 1 109 ? -1.582 -7.305 -2.328 1 97.94 109 LEU B O 1
ATOM 2331 N N . VAL B 1 110 ? -0.929 -5.688 -3.732 1 98.25 110 VAL B N 1
ATOM 2332 C CA . VAL B 1 110 ? 0.403 -6.27 -3.869 1 98.25 110 VAL B CA 1
ATOM 2333 C C . VAL B 1 110 ? 1.158 -6.145 -2.547 1 98.25 110 VAL B C 1
ATOM 2335 O O . VAL B 1 110 ? 1.811 -7.098 -2.107 1 98.25 110 VAL B O 1
ATOM 2338 N N . GLU B 1 111 ? 1.085 -4.988 -1.95 1 98.25 111 GLU B N 1
ATOM 2339 C CA . GLU B 1 111 ? 1.702 -4.844 -0.636 1 98.25 111 GLU B CA 1
ATOM 2340 C C . GLU B 1 111 ? 1.129 -5.852 0.358 1 98.25 111 GLU B C 1
ATOM 2342 O O . GLU B 1 111 ? 1.859 -6.402 1.184 1 98.25 111 GLU B O 1
ATOM 2347 N N . GLU B 1 112 ? -0.152 -6.016 0.299 1 97 112 GLU B N 1
ATOM 2348 C CA . GLU B 1 112 ? -0.806 -6.965 1.197 1 97 112 GLU B CA 1
ATOM 2349 C C . GLU B 1 112 ? -0.241 -8.367 1.022 1 97 112 GLU B C 1
ATOM 2351 O O . GLU B 1 112 ? -0.056 -9.094 2 1 97 112 GLU B O 1
ATOM 2356 N N . LEU B 1 113 ? 0.007 -8.781 -0.211 1 96.75 113 LEU B N 1
ATOM 2357 C CA . LEU B 1 113 ? 0.629 -10.078 -0.468 1 96.75 113 LEU B CA 1
ATOM 2358 C C . LEU B 1 113 ? 1.956 -10.195 0.274 1 96.75 113 LEU B C 1
ATOM 2360 O O . LEU B 1 113 ? 2.213 -11.211 0.934 1 96.75 113 LEU B O 1
ATOM 2364 N N . PHE B 1 114 ? 2.785 -9.219 0.213 1 97.69 114 PHE B N 1
ATOM 2365 C CA . PHE B 1 114 ? 4.105 -9.25 0.828 1 97.69 114 PHE B CA 1
ATOM 2366 C C . PHE B 1 114 ? 3.994 -9.375 2.344 1 97.69 114 PHE B C 1
ATOM 2368 O O . PHE B 1 114 ? 4.738 -10.133 2.967 1 97.69 114 PHE B O 1
ATOM 2375 N N . ARG B 1 115 ? 3.047 -8.617 2.854 1 96.75 115 ARG B N 1
ATOM 2376 C CA . ARG B 1 115 ? 2.865 -8.703 4.301 1 96.75 115 ARG B CA 1
ATOM 2377 C C . ARG B 1 115 ? 2.393 -10.094 4.715 1 96.75 115 ARG B C 1
ATOM 2379 O O . ARG B 1 115 ? 2.914 -10.672 5.668 1 96.75 115 ARG B O 1
ATOM 2386 N N . LYS B 1 116 ? 1.516 -10.695 3.979 1 95.56 116 LYS B N 1
ATOM 2387 C CA . LYS B 1 116 ? 0.932 -11.984 4.324 1 95.56 116 LYS B CA 1
ATOM 2388 C C . LYS B 1 116 ? 1.938 -13.117 4.129 1 95.56 116 LYS B C 1
ATOM 2390 O O . LYS B 1 116 ? 1.942 -14.086 4.883 1 95.56 116 LYS B O 1
ATOM 2395 N N . VAL B 1 117 ? 2.781 -12.945 3.141 1 95.5 117 VAL B N 1
ATOM 2396 C CA . VAL B 1 117 ? 3.617 -14.07 2.746 1 95.5 117 VAL B CA 1
ATOM 2397 C C . VAL B 1 117 ? 4.98 -13.969 3.422 1 95.5 117 VAL B C 1
ATOM 2399 O O . VAL B 1 117 ? 5.633 -14.984 3.686 1 95.5 117 VAL B O 1
ATOM 2402 N N . LEU B 1 118 ? 5.426 -12.742 3.689 1 96.62 118 LEU B N 1
ATOM 2403 C CA . LEU B 1 118 ? 6.816 -12.609 4.109 1 96.62 118 LEU B CA 1
ATOM 2404 C C . LEU B 1 118 ? 6.906 -12.297 5.598 1 96.62 118 LEU B C 1
ATOM 2406 O O . LEU B 1 118 ? 7.953 -12.492 6.215 1 96.62 118 LEU B O 1
ATOM 2410 N N . ILE B 1 119 ? 5.84 -11.758 6.148 1 96.69 119 ILE B N 1
ATOM 2411 C CA . ILE B 1 119 ? 5.879 -11.398 7.566 1 96.69 119 ILE B CA 1
ATOM 2412 C C . ILE B 1 119 ? 5.238 -12.508 8.391 1 96.69 119 ILE B C 1
ATOM 2414 O O . ILE B 1 119 ? 4.047 -12.789 8.25 1 96.69 119 ILE B O 1
ATOM 2418 N N . PRO B 1 120 ? 6.035 -13.086 9.25 1 94.31 120 PRO B N 1
ATOM 2419 C CA . PRO B 1 120 ? 5.461 -14.141 10.086 1 94.31 120 PRO B CA 1
ATOM 2420 C C . PRO B 1 120 ? 4.301 -13.648 10.945 1 94.31 120 PRO B C 1
ATOM 2422 O O . PRO B 1 120 ? 4.332 -12.523 11.445 1 94.31 120 PRO B O 1
ATOM 2425 N N . LYS B 1 121 ? 3.264 -14.391 11.156 1 90.75 121 LYS B N 1
ATOM 2426 C CA . LYS B 1 121 ? 2.033 -14.016 11.844 1 90.75 121 LYS B CA 1
ATOM 2427 C C . LYS B 1 121 ? 2.285 -13.797 13.336 1 90.75 121 LYS B C 1
ATOM 2429 O O . LYS B 1 121 ? 1.63 -12.961 13.961 1 90.75 121 LYS B O 1
ATOM 2434 N N . ASP B 1 122 ? 3.258 -14.391 13.961 1 90.12 122 ASP B N 1
ATOM 2435 C CA . ASP B 1 122 ? 3.385 -14.391 15.414 1 90.12 122 ASP B CA 1
ATOM 2436 C C . ASP B 1 122 ? 4.668 -13.688 15.852 1 90.12 122 ASP B C 1
ATOM 2438 O O . ASP B 1 122 ? 5.137 -13.875 16.984 1 90.12 122 ASP B O 1
ATOM 2442 N N . VAL B 1 123 ? 5.098 -12.828 15.031 1 90.31 123 VAL B N 1
ATOM 2443 C CA . VAL B 1 123 ? 6.305 -12.109 15.422 1 90.31 123 VAL B CA 1
ATOM 2444 C C . VAL B 1 123 ? 5.926 -10.828 16.172 1 90.31 123 VAL B C 1
ATOM 2446 O O . VAL B 1 123 ? 4.852 -10.273 15.953 1 90.31 123 VAL B O 1
ATOM 2449 N N . SER B 1 124 ? 6.793 -10.5 17.141 1 86.75 124 SER B N 1
ATOM 2450 C CA . SER B 1 124 ? 6.551 -9.305 17.938 1 86.75 124 SER B CA 1
ATOM 2451 C C . SER B 1 124 ? 7.852 -8.578 18.266 1 86.75 124 SER B C 1
ATOM 2453 O O . SER B 1 124 ? 8.938 -9.047 17.906 1 86.75 124 SER B O 1
ATOM 2455 N N . GLY B 1 125 ? 7.691 -7.34 18.844 1 82.81 125 GLY B N 1
ATOM 2456 C CA . GLY B 1 125 ? 8.852 -6.574 19.266 1 82.81 125 GLY B CA 1
ATOM 2457 C C . GLY B 1 125 ? 9.805 -6.258 18.125 1 82.81 125 GLY B C 1
ATOM 2458 O O . GLY B 1 125 ? 9.375 -5.938 17.016 1 82.81 125 GLY B O 1
ATOM 2459 N N . ALA B 1 126 ? 11.117 -6.309 18.344 1 85.75 126 ALA B N 1
ATOM 2460 C CA . ALA B 1 126 ? 12.18 -5.957 17.406 1 85.75 126 ALA B CA 1
ATOM 2461 C C . ALA B 1 126 ? 12.156 -6.867 16.172 1 85.75 126 ALA B C 1
ATOM 2463 O O . ALA B 1 126 ? 12.438 -6.43 15.062 1 85.75 126 ALA B O 1
ATOM 2464 N N . GLU B 1 127 ? 11.781 -8.094 16.391 1 91.38 127 GLU B N 1
ATOM 2465 C CA . GLU B 1 127 ? 11.75 -9.062 15.305 1 91.38 127 GLU B CA 1
ATOM 2466 C C . GLU B 1 127 ? 10.719 -8.68 14.25 1 91.38 127 GLU B C 1
ATOM 2468 O O . GLU B 1 127 ? 10.922 -8.914 13.055 1 91.38 127 GLU B O 1
ATOM 2473 N N . LYS B 1 128 ? 9.641 -8.078 14.695 1 94.38 128 LYS B N 1
ATOM 2474 C CA . LYS B 1 128 ? 8.617 -7.621 13.758 1 94.38 128 LYS B CA 1
ATOM 2475 C C . LYS B 1 128 ? 9.164 -6.535 12.836 1 94.38 128 LYS B C 1
ATOM 2477 O O . LYS B 1 128 ? 8.984 -6.602 11.617 1 94.38 128 LYS B O 1
ATOM 2482 N N . TYR B 1 129 ? 9.883 -5.613 13.406 1 94.38 129 TYR B N 1
ATOM 2483 C CA . TYR B 1 129 ? 10.461 -4.539 12.609 1 94.38 129 TYR B CA 1
ATOM 2484 C C . TYR B 1 129 ? 11.445 -5.086 11.594 1 94.38 129 TYR B C 1
ATOM 2486 O O . TYR B 1 129 ? 11.461 -4.656 10.438 1 94.38 129 TYR B O 1
ATOM 2494 N N . PHE B 1 130 ? 12.211 -6.055 12.039 1 93.5 130 PHE B N 1
ATOM 2495 C CA . PHE B 1 130 ? 13.164 -6.664 11.125 1 93.5 130 PHE B CA 1
ATOM 2496 C C . PHE B 1 130 ? 12.445 -7.371 9.977 1 93.5 130 PHE B C 1
ATOM 2498 O O . PHE B 1 130 ? 12.883 -7.301 8.828 1 93.5 130 PHE B O 1
ATOM 2505 N N . SER B 1 131 ? 11.383 -8.055 10.297 1 96.06 131 SER B N 1
ATOM 2506 C CA . SER B 1 131 ? 10.617 -8.742 9.258 1 96.06 131 SER B CA 1
ATOM 2507 C C . SER B 1 131 ? 10.055 -7.762 8.242 1 96.06 131 SER B C 1
ATOM 2509 O O . SER B 1 131 ? 10.031 -8.039 7.043 1 96.06 131 SER B O 1
ATOM 2511 N N . TYR B 1 132 ? 9.633 -6.617 8.727 1 97.38 132 TYR B N 1
ATOM 2512 C CA . TYR B 1 132 ? 9.125 -5.582 7.832 1 97.38 132 TYR B CA 1
ATOM 2513 C C . TYR B 1 132 ? 10.242 -5.027 6.953 1 97.38 132 TYR B C 1
ATOM 2515 O O . TYR B 1 132 ? 10.047 -4.82 5.754 1 97.38 132 TYR B O 1
ATOM 2523 N N . VAL B 1 133 ? 11.406 -4.801 7.512 1 95.06 133 VAL B N 1
ATOM 2524 C CA . VAL B 1 133 ? 12.547 -4.297 6.75 1 95.06 133 VAL B CA 1
ATOM 2525 C C . VAL B 1 133 ? 12.867 -5.258 5.609 1 95.06 133 VAL B C 1
ATOM 2527 O O . VAL B 1 133 ? 13.039 -4.832 4.461 1 95.06 133 VAL B O 1
ATOM 2530 N N . VAL B 1 134 ? 12.883 -6.523 5.914 1 94.12 134 VAL B N 1
ATOM 2531 C CA . VAL B 1 134 ? 13.195 -7.531 4.902 1 94.12 134 VAL B CA 1
ATOM 2532 C C . VAL B 1 134 ? 12.117 -7.523 3.818 1 94.12 134 VAL B C 1
ATOM 2534 O O . VAL B 1 134 ? 12.43 -7.445 2.627 1 94.12 134 VAL B O 1
ATOM 2537 N N . ALA B 1 135 ? 10.883 -7.551 4.23 1 97.31 135 ALA B N 1
ATOM 2538 C CA . ALA B 1 135 ? 9.773 -7.617 3.287 1 97.31 135 ALA B CA 1
ATOM 2539 C C . ALA B 1 135 ? 9.727 -6.379 2.398 1 97.31 135 ALA B C 1
ATOM 2541 O O . ALA B 1 135 ? 9.562 -6.484 1.182 1 97.31 135 ALA B O 1
ATOM 2542 N N . TYR B 1 136 ? 9.938 -5.277 2.965 1 97.69 136 TYR B N 1
ATOM 2543 C CA . TYR B 1 136 ? 9.727 -4.039 2.221 1 97.69 136 TYR B CA 1
ATOM 2544 C C . TYR B 1 136 ? 10.953 -3.695 1.386 1 97.69 136 TYR B C 1
ATOM 2546 O O . TYR B 1 136 ? 10.883 -2.869 0.472 1 97.69 136 TYR B O 1
ATOM 2554 N N . SER B 1 137 ? 12.125 -4.238 1.76 1 95.31 137 SER B N 1
ATOM 2555 C CA . SER B 1 137 ? 13.266 -4.109 0.858 1 95.31 137 SER B CA 1
ATOM 2556 C C . SER B 1 137 ? 12.992 -4.785 -0.482 1 95.31 137 SER B C 1
ATOM 2558 O O . SER B 1 137 ? 13.281 -4.219 -1.538 1 95.31 137 SER B O 1
ATOM 2560 N N . ILE B 1 138 ? 12.398 -5.918 -0.405 1 96.69 138 ILE B N 1
ATOM 2561 C CA . ILE B 1 138 ? 12.039 -6.637 -1.622 1 96.69 138 ILE B CA 1
ATOM 2562 C C . ILE B 1 138 ? 10.883 -5.926 -2.32 1 96.69 138 ILE B C 1
ATOM 2564 O O . ILE B 1 138 ? 10.93 -5.688 -3.529 1 96.69 138 ILE B O 1
ATOM 2568 N N . TYR B 1 139 ? 9.914 -5.566 -1.542 1 98.06 139 TYR B N 1
ATOM 2569 C CA . TYR B 1 139 ? 8.742 -4.887 -2.08 1 98.06 139 TYR B CA 1
ATOM 2570 C C . TYR B 1 139 ? 9.133 -3.598 -2.791 1 98.06 139 TYR B C 1
ATOM 2572 O O . TYR B 1 139 ? 8.523 -3.227 -3.799 1 98.06 139 TYR B O 1
ATOM 2580 N N . SER B 1 140 ? 10.148 -2.922 -2.295 1 97.25 140 SER B N 1
ATOM 2581 C CA . SER B 1 140 ? 10.586 -1.682 -2.924 1 97.25 140 SER B CA 1
ATOM 2582 C C . SER B 1 140 ? 10.984 -1.91 -4.379 1 97.25 140 SER B C 1
ATOM 2584 O O . SER B 1 140 ? 10.609 -1.135 -5.258 1 97.25 140 SER B O 1
ATOM 2586 N N . PHE B 1 141 ? 11.672 -2.961 -4.668 1 96.44 141 PHE B N 1
ATOM 2587 C CA . PHE B 1 141 ? 12.094 -3.279 -6.027 1 96.44 141 PHE B CA 1
ATOM 2588 C C . PHE B 1 141 ? 10.891 -3.656 -6.887 1 96.44 141 PHE B C 1
ATOM 2590 O O . PHE B 1 141 ? 10.781 -3.217 -8.031 1 96.44 141 PHE B O 1
ATOM 2597 N N . ILE B 1 142 ? 10 -4.402 -6.344 1 97.81 142 ILE B N 1
ATOM 2598 C CA . ILE B 1 142 ? 8.82 -4.855 -7.062 1 97.81 142 ILE B CA 1
ATOM 2599 C C . ILE B 1 142 ? 7.922 -3.66 -7.383 1 97.81 142 ILE B C 1
ATOM 2601 O O . ILE B 1 142 ? 7.406 -3.545 -8.5 1 97.81 142 ILE B O 1
ATOM 2605 N N . ARG B 1 143 ? 7.789 -2.836 -6.387 1 97.88 143 ARG B N 1
ATOM 2606 C CA . ARG B 1 143 ? 6.949 -1.656 -6.57 1 97.88 143 ARG B CA 1
ATOM 2607 C C . ARG B 1 143 ? 7.523 -0.736 -7.641 1 97.88 143 ARG B C 1
ATOM 2609 O O . ARG B 1 143 ? 6.785 -0.198 -8.469 1 97.88 143 ARG B O 1
ATOM 2616 N N . ALA B 1 144 ? 8.836 -0.569 -7.605 1 97.12 144 ALA B N 1
ATOM 2617 C CA . ALA B 1 144 ? 9.492 0.228 -8.641 1 97.12 144 ALA B CA 1
ATOM 2618 C C . ALA B 1 144 ? 9.297 -0.388 -10.016 1 97.12 144 ALA B C 1
ATOM 2620 O O . ALA B 1 144 ? 9 0.319 -10.984 1 97.12 144 ALA B O 1
ATOM 2621 N N . MET B 1 145 ? 9.484 -1.698 -10.07 1 97.19 145 MET B N 1
ATOM 2622 C CA . MET B 1 145 ? 9.281 -2.428 -11.32 1 97.19 145 MET B CA 1
ATOM 2623 C C . MET B 1 145 ? 7.875 -2.195 -11.859 1 97.19 145 MET B C 1
ATOM 2625 O O . MET B 1 145 ? 7.703 -1.923 -13.047 1 97.19 145 MET B O 1
ATOM 2629 N N . ILE B 1 146 ? 6.883 -2.279 -11.031 1 97.44 146 ILE B N 1
ATOM 2630 C CA . ILE B 1 146 ? 5.488 -2.086 -11.406 1 97.44 146 ILE B CA 1
ATOM 2631 C C . ILE B 1 146 ? 5.277 -0.651 -11.883 1 97.44 146 ILE B C 1
ATOM 2633 O O . ILE B 1 146 ? 4.648 -0.424 -12.922 1 97.44 146 ILE B O 1
ATOM 2637 N N . ASP B 1 147 ? 5.859 0.292 -11.172 1 95.81 147 ASP B N 1
ATOM 2638 C CA . ASP B 1 147 ? 5.637 1.697 -11.492 1 95.81 147 ASP B CA 1
ATOM 2639 C C . ASP B 1 147 ? 6.387 2.09 -12.766 1 95.81 147 ASP B C 1
ATOM 2641 O O . ASP B 1 147 ? 6.016 3.053 -13.438 1 95.81 147 ASP B O 1
ATOM 2645 N N . ASN B 1 148 ? 7.445 1.357 -13.031 1 94.94 148 ASN B N 1
ATOM 2646 C CA . ASN B 1 148 ? 8.172 1.562 -14.281 1 94.94 148 ASN B CA 1
ATOM 2647 C C . ASN B 1 148 ? 7.562 0.74 -15.414 1 94.94 148 ASN B C 1
ATOM 2649 O O . ASN B 1 148 ? 8.156 0.63 -16.484 1 94.94 148 ASN B O 1
ATOM 2653 N N . ASP B 1 149 ? 6.512 0.088 -15.141 1 95.25 149 ASP B N 1
ATOM 2654 C CA . ASP B 1 149 ? 5.723 -0.661 -16.109 1 95.25 149 ASP B CA 1
ATOM 2655 C C . ASP B 1 149 ? 6.523 -1.818 -16.703 1 95.25 149 ASP B C 1
ATOM 2657 O O . ASP B 1 149 ? 6.488 -2.057 -17.906 1 95.25 149 ASP B O 1
ATOM 2661 N N . PHE B 1 150 ? 7.324 -2.396 -15.883 1 96.44 150 PHE B N 1
ATOM 2662 C CA . PHE B 1 150 ? 8.023 -3.633 -16.234 1 96.44 150 PHE B CA 1
ATOM 2663 C C . PHE B 1 150 ? 8.961 -3.414 -17.406 1 96.44 150 PHE B C 1
ATOM 2665 O O . PHE B 1 150 ? 9.078 -4.277 -18.281 1 96.44 150 PHE B O 1
ATOM 2672 N N . THR B 1 151 ? 9.609 -2.277 -17.438 1 94.75 151 THR B N 1
ATOM 2673 C CA . THR B 1 151 ? 10.547 -1.936 -18.5 1 94.75 151 THR B CA 1
ATOM 2674 C C . THR B 1 151 ? 11.844 -2.734 -18.359 1 94.75 151 THR B C 1
ATOM 2676 O O . THR B 1 151 ? 12.422 -3.168 -19.359 1 94.75 151 THR B O 1
ATOM 2679 N N . GLU B 1 152 ? 12.328 -2.992 -17.125 1 95.25 152 GLU B N 1
ATOM 2680 C CA . GLU B 1 152 ? 13.539 -3.777 -16.875 1 95.25 152 GLU B CA 1
ATOM 2681 C C . GLU B 1 152 ? 13.234 -5.273 -16.891 1 95.25 152 GLU B C 1
ATOM 2683 O O . GLU B 1 152 ? 12.164 -5.699 -16.438 1 95.25 152 GLU B O 1
ATOM 2688 N N . THR B 1 153 ? 14.172 -6.082 -17.328 1 95.25 153 THR B N 1
ATOM 2689 C CA . THR B 1 153 ? 14.023 -7.531 -17.297 1 95.25 153 THR B CA 1
ATOM 2690 C C . THR B 1 153 ? 14.273 -8.07 -15.898 1 95.25 153 THR B C 1
ATOM 2692 O O . THR B 1 153 ? 14.93 -7.414 -15.086 1 95.25 153 THR B O 1
ATOM 2695 N N . PRO B 1 154 ? 13.711 -9.273 -15.625 1 96.06 154 PRO B N 1
ATOM 2696 C CA . PRO B 1 154 ? 14.008 -9.883 -14.328 1 96.06 154 PRO B CA 1
ATOM 2697 C C . PRO B 1 154 ? 15.5 -10.031 -14.07 1 96.06 154 PRO B C 1
ATOM 2699 O O . PRO B 1 154 ? 15.961 -9.82 -12.938 1 96.06 154 PRO B O 1
ATOM 2702 N N . ASP B 1 155 ? 16.234 -10.344 -15.07 1 96.44 155 ASP B N 1
ATOM 2703 C CA . ASP B 1 155 ? 17.672 -10.5 -14.914 1 96.44 155 ASP B CA 1
ATOM 2704 C C . ASP B 1 155 ? 18.328 -9.18 -14.531 1 96.44 155 ASP B C 1
ATOM 2706 O O . ASP B 1 155 ? 19.203 -9.141 -13.664 1 96.44 155 ASP B O 1
ATOM 2710 N N . GLU B 1 156 ? 17.969 -8.148 -15.164 1 95.38 156 GLU B N 1
ATOM 2711 C CA . GLU B 1 156 ? 18.484 -6.816 -14.844 1 95.38 156 GLU B CA 1
ATOM 2712 C C . GLU B 1 156 ? 18.141 -6.422 -13.414 1 95.38 156 GLU B C 1
ATOM 2714 O O . GLU B 1 156 ? 18.984 -5.926 -12.68 1 95.38 156 GLU B O 1
ATOM 2719 N N . LEU B 1 157 ? 16.922 -6.684 -13.047 1 94.69 157 LEU B N 1
ATOM 2720 C CA . LEU B 1 157 ? 16.438 -6.332 -11.719 1 94.69 157 LEU B CA 1
ATOM 2721 C C . LEU B 1 157 ? 17.156 -7.16 -10.648 1 94.69 157 LEU B C 1
ATOM 2723 O O . LEU B 1 157 ? 17.531 -6.633 -9.602 1 94.69 157 LEU B O 1
ATOM 2727 N N . ASN B 1 158 ? 17.266 -8.398 -10.945 1 95 158 ASN B N 1
ATOM 2728 C CA . ASN B 1 158 ? 17.969 -9.273 -10.008 1 95 158 ASN B CA 1
ATOM 2729 C C . ASN B 1 158 ? 19.406 -8.836 -9.797 1 95 158 ASN B C 1
ATOM 2731 O O . ASN B 1 158 ? 19.938 -8.93 -8.688 1 95 158 ASN B O 1
ATOM 2735 N N . ALA B 1 159 ? 20.016 -8.422 -10.844 1 93.81 159 ALA B N 1
ATOM 2736 C CA . ALA B 1 159 ? 21.391 -7.914 -10.734 1 93.81 159 ALA B CA 1
ATOM 2737 C C . ALA B 1 159 ? 21.438 -6.688 -9.828 1 93.81 159 ALA B C 1
ATOM 2739 O O . ALA B 1 159 ? 22.312 -6.586 -8.961 1 93.81 159 ALA B O 1
ATOM 2740 N N . MET B 1 160 ? 20.531 -5.785 -10 1 91.62 160 MET B N 1
ATOM 2741 C CA . MET B 1 160 ? 20.469 -4.586 -9.164 1 91.62 160 MET B CA 1
ATOM 2742 C C . MET B 1 160 ? 20.172 -4.945 -7.715 1 91.62 160 MET B C 1
ATOM 2744 O O . MET B 1 160 ? 20.797 -4.398 -6.797 1 91.62 160 MET B O 1
ATOM 2748 N N . PHE B 1 161 ? 19.266 -5.855 -7.566 1 91.94 161 PHE B N 1
ATOM 2749 C CA . PHE B 1 161 ? 18.859 -6.281 -6.238 1 91.94 161 PHE B CA 1
ATOM 2750 C C . PHE B 1 161 ? 20 -6.945 -5.496 1 91.94 161 PHE B C 1
ATOM 2752 O O . PHE B 1 161 ? 20.219 -6.68 -4.312 1 91.94 161 PHE B O 1
ATOM 2759 N N . LYS B 1 162 ? 20.734 -7.785 -6.172 1 90.62 162 LYS B N 1
ATOM 2760 C CA . LYS B 1 162 ? 21.875 -8.469 -5.57 1 90.62 162 LYS B CA 1
ATOM 2761 C C . LYS B 1 162 ? 22.984 -7.48 -5.223 1 90.62 162 LYS B C 1
ATOM 2763 O O . LYS B 1 162 ? 23.656 -7.637 -4.203 1 90.62 162 LYS B O 1
ATOM 2768 N N . ALA B 1 163 ? 23.172 -6.551 -6.066 1 88.94 163 ALA B N 1
ATOM 2769 C CA . ALA B 1 163 ? 24.141 -5.504 -5.781 1 88.94 163 ALA B CA 1
ATOM 2770 C C . ALA B 1 163 ? 23.766 -4.719 -4.531 1 88.94 163 ALA B C 1
ATOM 2772 O O . ALA B 1 163 ? 24.609 -4.426 -3.688 1 88.94 163 ALA B O 1
ATOM 2773 N N . TYR B 1 164 ? 22.484 -4.445 -4.434 1 86.75 164 TYR B N 1
ATOM 2774 C CA . TYR B 1 164 ? 21.953 -3.75 -3.266 1 86.75 164 TYR B CA 1
ATOM 2775 C C . TYR B 1 164 ? 22.125 -4.59 -2.006 1 86.75 164 TYR B C 1
ATOM 2777 O O . TYR B 1 164 ? 22.531 -4.078 -0.963 1 86.75 164 TYR B O 1
ATOM 2785 N N . GLU B 1 165 ? 21.844 -5.871 -2.088 1 84.25 165 GLU B N 1
ATOM 2786 C CA . GLU B 1 165 ? 21.938 -6.758 -0.932 1 84.25 165 GLU B CA 1
ATOM 2787 C C . GLU B 1 165 ? 23.391 -6.879 -0.449 1 84.25 165 GLU B C 1
ATOM 2789 O O . GLU B 1 165 ? 23.625 -7.023 0.75 1 84.25 165 GLU B O 1
ATOM 2794 N N . LYS B 1 166 ? 24.266 -6.973 -1.377 1 80.69 166 LYS B N 1
ATOM 2795 C CA . LYS B 1 166 ? 25.688 -7.082 -1.042 1 80.69 166 LYS B CA 1
ATOM 2796 C C . LYS B 1 166 ? 26.172 -5.832 -0.318 1 80.69 166 LYS B C 1
ATOM 2798 O O . LYS B 1 166 ? 27.031 -5.914 0.565 1 80.69 166 LYS B O 1
ATOM 2803 N N . LEU B 1 167 ? 25.672 -4.797 -0.697 1 71 167 LEU B N 1
ATOM 2804 C CA . LEU B 1 167 ? 26.016 -3.543 -0.035 1 71 167 LEU B CA 1
ATOM 2805 C C . LEU B 1 167 ? 25.5 -3.525 1.4 1 71 167 LEU B C 1
ATOM 2807 O O . LEU B 1 167 ? 26.156 -2.959 2.287 1 71 167 LEU B O 1
ATOM 2811 N N . LYS B 1 168 ? 24.484 -4.289 1.642 1 64.75 168 LYS B N 1
ATOM 2812 C CA . LYS B 1 168 ? 23.906 -4.402 2.975 1 64.75 168 LYS B CA 1
ATOM 2813 C C . LYS B 1 168 ? 24.688 -5.383 3.838 1 64.75 168 LYS B C 1
ATOM 2815 O O . LYS B 1 168 ? 24.844 -5.172 5.043 1 64.75 168 LYS B O 1
ATOM 2820 N N . SER B 1 169 ? 24.984 -6.824 3.359 1 53.84 169 SER B N 1
ATOM 2821 C CA . SER B 1 169 ? 25.641 -7.895 4.094 1 53.84 169 SER B CA 1
ATOM 2822 C C . SER B 1 169 ? 27.109 -7.559 4.336 1 53.84 169 SER B C 1
ATOM 2824 O O . SER B 1 169 ? 27.75 -8.125 5.227 1 53.84 169 SER B O 1
ATOM 2826 N N . LYS B 1 170 ? 27.984 -7.258 3.465 1 41.75 170 LYS B N 1
ATOM 2827 C CA . LYS B 1 170 ? 29.422 -7.082 3.676 1 41.75 170 LYS B CA 1
ATOM 2828 C C . LYS B 1 170 ? 29.688 -6.242 4.918 1 41.75 170 LYS B C 1
ATOM 2830 O O . LYS B 1 170 ? 30.828 -6.188 5.398 1 41.75 170 LYS B O 1
ATOM 2835 N N . ASN B 1 171 ? 29.25 -5.254 5.32 1 34.47 171 ASN B N 1
ATOM 2836 C CA . ASN B 1 171 ? 29.734 -4.715 6.586 1 34.47 171 ASN B CA 1
ATOM 2837 C C . ASN B 1 171 ? 28.984 -5.301 7.773 1 34.47 171 ASN B C 1
ATOM 2839 O O . ASN B 1 171 ? 27.75 -5.312 7.789 1 34.47 171 ASN B O 1
#

Foldseek 3Di:
DVVVVVVVVLVLLLVLLLVLVLVCLLVVDDDDLVSSCVRSVHDPVSVVVNDPDVLVSPLVVLLVQLVVLQVPVDDPVVCVVPVLLSVLVSCLVCLSSCVSCVVVVNNVSVVVNLCVPQQDPPDDDPVRVVSCVVSVLSVVLVVVCNVVSNPDDSVRSVVVSVVVVCVVPPD/DVVVVVVVVLVLLLVLLLVLVLVCLLVVDDDDLVSSCVRSVHDSVSVVVNDPDVLVSPLVVLLVQLVVLQVPVDDPVVCVVPVLLSVLVSCLVCLSSCVSCVVVVNNVSVVVNLCVPQQDPPDDDPVNVVSVVVSVLSVVLVVVCNVVSNPDDSVRSVVVSVVVVCVVPPD

Radius of gyration: 22.01 Å; Cα contacts (8 Å, |Δi|>4): 281; chains: 2; bounding box: 55×74×42 Å

Sequence (342 aa):
MKNKRNEDLNNLTKESISLAYYKLLLQKEDISIKKICEKAGVSRNAYYRNFESVDEIIIYYLILKWANYCENAGTETEISNDVGSHLIKYFYSEREFVRAIKQQGQIYLVEELFRKVLIPKDVSGAEKYFSYVVAYSIYSFIRAMIDNDFTETPDELNAMFKAYEKLKSKNMKNKRNEDLNNLTKESISLAYYKLLLQKEDISIKKICEKAGVSRNAYYRNFESVDEIIIYYLILKWANYCENAGTETEISNDVGSHLIKYFYSEREFVRAIKQQGQIYLVEELFRKVLIPKDVSGAEKYFSYVVAYSIYSFIRAMIDNDFTETPDELNAMFKAYEKLKSKN

Nearest PDB structures (foldseek):
  3c07-assembly1_A  TM=6.148E-01  e=2.614E-02  Streptomyces coelicolor A3(2)
  4jl3-assembly1_D  TM=5.400E-01  e=1.448E-02  Mycolicibacterium smegmatis MC2 155
  4pxi-assembly1_B  TM=4.055E-01  e=2.885E-02  Streptomyces coelicolor
  1ui6-assembly1_B  TM=4.121E-01  e=4.071E-02  Streptomyces coelicolor A3(2)
  2v57-assembly2_D  TM=4.485E-01  e=2.170E-01  Mycolicibacterium smegmatis

Organism: NCBI:txid2716538

Solvent-accessible surface area (backbone atoms only — not comparable to full-atom values): 18514 Å² total; per-residue (Å²): 109,70,64,55,51,50,50,48,51,50,49,51,51,48,48,32,40,25,51,26,45,53,55,40,47,70,64,71,48,90,79,45,70,67,58,30,23,63,66,34,70,49,50,70,65,57,47,58,74,71,38,92,44,68,66,55,34,51,47,49,42,53,50,52,52,49,50,54,48,47,71,72,72,49,51,71,65,59,41,66,76,41,43,58,56,52,50,45,45,51,50,61,75,39,40,67,58,51,50,44,37,43,74,69,69,47,53,59,47,56,57,50,48,44,49,68,73,56,34,70,89,85,57,55,76,72,59,35,40,50,35,29,41,57,39,27,52,45,44,16,51,50,51,37,37,57,75,55,65,60,72,68,51,57,68,58,48,42,52,53,49,49,54,52,47,48,41,38,66,73,65,109,70,65,56,51,51,50,47,49,50,48,51,51,49,49,33,43,25,51,26,43,50,53,39,48,70,65,69,48,89,80,44,70,66,57,30,24,63,66,34,70,50,50,71,64,58,47,59,75,71,40,91,45,68,66,54,35,52,46,50,41,53,50,51,51,50,50,53,48,46,70,72,71,48,52,71,66,60,41,65,77,41,44,57,55,51,49,44,45,50,51,59,75,39,41,66,57,51,51,42,36,42,73,70,71,48,53,61,47,57,58,50,49,45,48,68,72,57,33,70,89,86,57,55,77,72,57,34,42,51,34,29,40,58,39,26,50,44,45,15,50,51,51,37,38,59,75,56,66,59,73,67,50,59,67,59,48,42,51,52,50,51,55,54,48,49,41,38,66,73,66

pLDDT: mean 92.36, std 10.67, range [34.47, 98.5]